Protein AF-A0A6M8HPS6-F1 (afdb_monomer)

Radius of gyration: 31.81 Å; Cα contacts (8 Å, |Δi|>4): 170; chains: 1; bounding box: 63×102×57 Å

Structure (mmCIF, N/CA/C/O backbone):
data_AF-A0A6M8HPS6-F1
#
_entry.id   AF-A0A6M8HPS6-F1
#
loop_
_atom_site.group_PDB
_atom_site.id
_atom_site.type_symbol
_atom_site.label_atom_id
_atom_site.label_alt_id
_atom_site.label_comp_id
_atom_site.label_asym_id
_atom_site.label_entity_id
_atom_site.label_seq_id
_atom_site.pdbx_PDB_ins_code
_atom_site.Cartn_x
_atom_site.Cartn_y
_atom_site.Cartn_z
_atom_site.occupancy
_atom_site.B_iso_or_equiv
_atom_site.auth_seq_id
_atom_site.auth_comp_id
_atom_site.auth_asym_id
_atom_site.auth_atom_id
_atom_site.pdbx_PDB_model_num
ATOM 1 N N . MET A 1 1 ? 8.446 91.123 27.108 1.00 36.69 1 MET A N 1
ATOM 2 C CA . MET A 1 1 ? 7.332 91.919 26.529 1.00 36.69 1 MET A CA 1
ATOM 3 C C . MET A 1 1 ? 7.151 91.436 25.087 1.00 36.69 1 MET A C 1
ATOM 5 O O . MET A 1 1 ? 8.175 91.311 24.448 1.00 36.69 1 MET A O 1
ATOM 9 N N . LEU A 1 2 ? 6.007 91.082 24.487 1.00 38.72 2 LEU A N 1
ATOM 10 C CA . LEU A 1 2 ? 4.577 91.108 24.818 1.00 38.72 2 LEU A CA 1
ATOM 11 C C . LEU A 1 2 ? 3.819 90.178 23.804 1.00 38.72 2 LEU A C 1
ATOM 13 O O . LEU A 1 2 ? 4.069 90.292 22.615 1.00 38.72 2 LEU A O 1
ATOM 17 N N . LYS A 1 3 ? 2.895 89.326 24.299 1.00 42.66 3 LYS A N 1
ATOM 18 C CA . LYS A 1 3 ? 1.584 88.826 23.758 1.00 42.66 3 LYS A CA 1
ATOM 19 C C . LYS A 1 3 ? 1.390 88.258 22.321 1.00 42.66 3 LYS A C 1
ATOM 21 O O . LYS A 1 3 ? 1.580 88.980 21.357 1.00 42.66 3 LYS A O 1
ATOM 26 N N . GLN A 1 4 ? 0.729 87.079 22.232 1.00 44.62 4 GLN A N 1
ATOM 27 C CA . GLN A 1 4 ? -0.653 86.801 21.703 1.00 44.62 4 GLN A CA 1
ATOM 28 C C . GLN A 1 4 ? -0.858 85.262 21.563 1.00 44.62 4 GLN A C 1
ATOM 30 O O . GLN A 1 4 ? -0.096 84.621 20.858 1.00 44.62 4 GLN A O 1
ATOM 35 N N . LYS A 1 5 ? -1.649 84.530 22.374 1.00 47.53 5 LYS A N 1
ATOM 36 C CA . LYS A 1 5 ? -3.123 84.319 22.453 1.00 47.53 5 LYS A CA 1
ATOM 37 C C . LYS A 1 5 ? -3.848 84.004 21.124 1.00 47.53 5 LYS A C 1
ATOM 39 O O . LYS A 1 5 ? -4.211 84.928 20.410 1.00 47.53 5 LYS A O 1
ATOM 44 N N . ILE A 1 6 ? -4.198 82.726 20.905 1.00 43.34 6 ILE A N 1
ATOM 45 C CA . ILE A 1 6 ? -5.334 82.275 20.070 1.00 43.34 6 ILE A CA 1
ATOM 46 C C . ILE A 1 6 ? -6.082 81.171 20.841 1.00 43.34 6 ILE A C 1
ATOM 48 O O . ILE A 1 6 ? -5.467 80.227 21.330 1.00 43.34 6 ILE A O 1
ATOM 52 N N . ALA A 1 7 ? -7.398 81.334 21.003 1.00 41.66 7 ALA A N 1
ATOM 53 C CA . ALA A 1 7 ? -8.309 80.388 21.653 1.00 41.66 7 ALA A CA 1
ATOM 54 C C . ALA A 1 7 ? -8.988 79.473 20.609 1.00 41.66 7 ALA A C 1
ATOM 56 O O . ALA A 1 7 ? -9.213 79.928 19.487 1.00 41.66 7 ALA A O 1
ATOM 57 N N . PRO A 1 8 ? -9.367 78.225 20.944 1.00 43.91 8 PRO A N 1
ATOM 58 C CA . PRO A 1 8 ? -10.078 77.350 20.013 1.00 43.91 8 PRO A CA 1
ATOM 59 C C . PRO A 1 8 ? -11.587 77.659 19.950 1.00 43.91 8 PRO A C 1
ATOM 61 O O . PRO A 1 8 ? -12.270 77.722 20.975 1.00 43.91 8 PRO A O 1
ATOM 64 N N . MET A 1 9 ? -12.111 77.813 18.728 1.00 37.53 9 MET A N 1
ATOM 65 C CA . MET A 1 9 ? -13.545 77.883 18.422 1.00 37.53 9 MET A CA 1
ATOM 66 C C . MET A 1 9 ? -14.226 76.532 18.696 1.00 37.53 9 MET A C 1
ATOM 68 O O . MET A 1 9 ? -13.835 75.506 18.144 1.00 37.53 9 MET A O 1
ATOM 72 N N . ARG A 1 10 ? -15.280 76.536 19.521 1.00 42.06 10 ARG A N 1
ATOM 73 C CA . ARG A 1 10 ? -16.243 75.429 19.636 1.00 42.06 10 ARG A CA 1
ATOM 74 C C . ARG A 1 10 ? -17.293 75.569 18.534 1.00 42.06 10 ARG A C 1
ATOM 76 O O . ARG A 1 10 ? -18.091 76.501 18.578 1.00 42.06 10 ARG A O 1
ATOM 83 N N . THR A 1 11 ? -17.332 74.626 17.597 1.00 48.16 11 THR A N 1
ATOM 84 C CA . THR A 1 11 ? -18.431 74.494 16.630 1.00 48.16 11 THR A CA 1
ATOM 85 C C . THR A 1 11 ? -19.467 73.522 17.189 1.00 48.16 11 THR A C 1
ATOM 87 O O . THR A 1 11 ? -19.279 72.309 17.157 1.00 48.16 11 THR A O 1
ATOM 90 N N . THR A 1 12 ? -20.558 74.044 17.743 1.00 48.47 12 THR A N 1
ATOM 91 C CA . THR A 1 12 ? -21.742 73.267 18.133 1.00 48.47 12 THR A CA 1
ATOM 92 C C . THR A 1 12 ? -22.646 73.070 16.914 1.00 48.47 12 THR A C 1
ATOM 94 O O . THR A 1 12 ? -23.306 74.004 16.464 1.00 48.47 12 THR A O 1
ATOM 97 N N . LEU A 1 13 ? -22.678 71.853 16.362 1.00 49.31 13 LEU A N 1
ATOM 98 C CA . LEU A 1 13 ? -23.659 71.446 15.346 1.00 49.31 13 LEU A CA 1
ATOM 99 C C . LEU A 1 13 ? -25.046 71.283 15.994 1.00 49.31 13 LEU A C 1
ATOM 101 O O . LEU A 1 13 ? -25.163 70.737 17.090 1.00 49.31 13 LEU A O 1
ATOM 105 N N . GLN A 1 14 ? -26.101 71.774 15.332 1.00 52.91 14 GLN A N 1
ATOM 106 C CA . GLN A 1 14 ? -27.464 71.733 15.872 1.00 52.91 14 GLN A CA 1
ATOM 107 C C . GLN A 1 14 ? -28.024 70.295 15.949 1.00 52.91 14 GLN A C 1
ATOM 109 O O . GLN A 1 14 ? -27.942 69.552 14.965 1.00 52.91 14 GLN A O 1
ATOM 114 N N . PRO A 1 15 ? -28.684 69.912 17.061 1.00 54.00 15 PRO A N 1
ATOM 115 C CA . PRO A 1 15 ? -29.111 68.530 17.325 1.00 54.00 15 PRO A CA 1
ATOM 116 C C . PRO A 1 15 ? -30.142 67.979 16.322 1.00 54.00 15 PRO A C 1
ATOM 118 O O . PRO A 1 15 ? -30.211 66.771 16.100 1.00 54.00 15 PRO A O 1
ATOM 121 N N . GLY A 1 16 ? -30.910 68.844 15.650 1.00 50.62 16 GLY A N 1
ATOM 122 C CA . GLY A 1 16 ? -31.912 68.424 14.662 1.00 50.62 16 GLY A CA 1
ATOM 123 C C . GLY A 1 16 ? -31.334 67.902 13.339 1.00 50.62 16 GLY A C 1
ATOM 124 O O . GLY A 1 16 ? -31.980 67.099 12.664 1.00 50.62 16 GLY A O 1
ATOM 125 N N . LEU A 1 17 ? -30.123 68.330 12.962 1.00 54.03 17 LEU A N 1
ATOM 126 C CA . LEU A 1 17 ? -29.460 67.875 11.734 1.00 54.03 17 LEU A CA 1
ATOM 127 C C . LEU A 1 17 ? -28.784 66.510 11.943 1.00 54.03 17 LEU A C 1
ATOM 129 O O . LEU A 1 17 ? -28.814 65.663 11.053 1.00 54.03 17 LEU A O 1
ATOM 133 N N . MET A 1 18 ? -28.265 66.275 13.151 1.00 48.47 18 MET A N 1
ATOM 134 C CA . MET A 1 18 ? -27.605 65.028 13.550 1.00 48.47 18 MET A CA 1
ATOM 135 C C . MET A 1 18 ? -28.574 63.835 13.503 1.00 48.47 18 MET A C 1
ATOM 137 O O . MET A 1 18 ? -28.281 62.827 12.869 1.00 48.47 18 MET A O 1
ATOM 141 N N . MET A 1 19 ? -29.804 64.014 14.000 1.00 53.62 19 MET A N 1
ATOM 142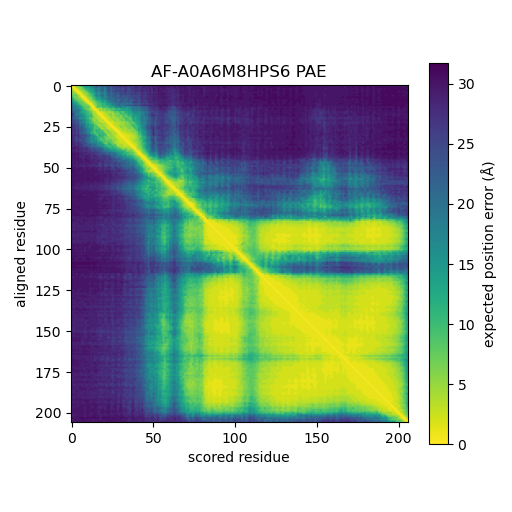 C CA . MET A 1 19 ? -30.848 62.976 13.977 1.00 53.62 19 MET A CA 1
ATOM 143 C C . MET A 1 19 ? -31.314 62.586 12.561 1.00 53.62 19 MET A C 1
ATOM 145 O O . MET A 1 19 ? -31.730 61.450 12.332 1.00 53.62 19 MET A O 1
ATOM 149 N N . LYS A 1 20 ? -31.272 63.507 11.585 1.00 51.66 20 LYS A N 1
ATOM 150 C CA . LYS A 1 20 ? -31.644 63.201 10.188 1.00 51.66 20 LYS A CA 1
ATOM 151 C C . LYS A 1 20 ? -30.546 62.424 9.462 1.00 51.66 20 LYS A C 1
ATOM 153 O O . LYS A 1 20 ? -30.869 61.528 8.683 1.00 51.66 20 LYS A O 1
ATOM 158 N N . ILE A 1 21 ? -29.280 62.742 9.738 1.00 52.69 21 ILE A N 1
ATOM 159 C CA . ILE A 1 21 ? -28.122 62.015 9.200 1.00 52.69 21 ILE A CA 1
ATOM 160 C C . ILE A 1 21 ? -28.081 60.598 9.786 1.00 52.69 21 ILE A C 1
ATOM 162 O O . ILE A 1 21 ? -27.951 59.638 9.032 1.00 52.69 21 ILE A O 1
ATOM 166 N N . GLU A 1 22 ? -28.308 60.449 11.093 1.00 48.88 22 GLU A N 1
ATOM 167 C CA . GLU A 1 22 ? -28.352 59.140 11.760 1.00 48.88 22 GLU A CA 1
ATOM 168 C C . GLU A 1 22 ? -29.484 58.250 11.232 1.00 48.88 22 GLU A C 1
ATOM 170 O O . GLU A 1 22 ? -29.261 57.074 10.959 1.00 48.88 22 GLU A O 1
ATOM 175 N N . ARG A 1 23 ? -30.686 58.800 10.999 1.00 53.53 23 ARG A N 1
ATOM 176 C CA . ARG A 1 23 ? -31.806 58.025 10.433 1.00 53.53 23 ARG A CA 1
ATOM 177 C C . ARG A 1 23 ? -31.570 57.588 8.986 1.00 53.53 23 ARG A C 1
ATOM 179 O O . ARG A 1 23 ? -31.987 56.491 8.624 1.00 53.53 23 ARG A O 1
ATOM 186 N N . ARG A 1 24 ? -30.907 58.414 8.167 1.00 48.41 24 ARG A N 1
ATOM 187 C CA . ARG A 1 24 ? -30.530 58.050 6.788 1.00 48.41 24 ARG A CA 1
ATOM 188 C C . ARG A 1 24 ? -29.450 56.959 6.790 1.00 48.41 24 ARG A C 1
ATOM 190 O O . ARG A 1 24 ? -29.592 55.977 6.075 1.00 48.41 24 ARG A O 1
ATOM 197 N N . ALA A 1 25 ? -28.447 57.085 7.662 1.00 51.22 25 ALA A N 1
ATOM 198 C CA . ALA A 1 25 ? -27.393 56.086 7.837 1.00 51.22 25 ALA A CA 1
ATOM 199 C C . ALA A 1 25 ? -27.924 54.743 8.375 1.00 51.22 25 ALA A C 1
ATOM 201 O O . ALA A 1 25 ? -27.434 53.687 7.974 1.00 51.22 25 ALA A O 1
ATOM 202 N N . LEU A 1 26 ? -28.949 54.759 9.239 1.00 49.81 26 LEU A N 1
ATOM 203 C CA . LEU A 1 26 ? -29.605 53.540 9.723 1.00 49.81 26 LEU A CA 1
ATOM 204 C C . LEU A 1 26 ? -30.394 52.815 8.620 1.00 49.81 26 LEU A C 1
ATOM 206 O O . LEU A 1 26 ? -30.375 51.588 8.578 1.00 49.81 26 LEU A O 1
ATOM 210 N N . ALA A 1 27 ? -31.073 53.554 7.736 1.00 52.44 27 ALA A N 1
ATOM 211 C CA . ALA A 1 27 ? -31.838 52.970 6.632 1.00 52.44 27 ALA A CA 1
ATOM 212 C C . ALA A 1 27 ? -30.916 52.320 5.585 1.00 52.44 27 ALA A C 1
ATOM 214 O O . ALA A 1 27 ? -31.121 51.157 5.239 1.00 52.44 27 ALA A O 1
ATOM 215 N N . ASP A 1 28 ? -29.838 53.009 5.191 1.00 53.09 28 ASP A N 1
ATOM 216 C CA . ASP A 1 28 ? -28.828 52.461 4.273 1.00 53.09 28 ASP A CA 1
ATOM 217 C C . ASP A 1 28 ? -28.097 51.253 4.890 1.00 53.09 28 ASP A C 1
ATOM 219 O O . ASP A 1 28 ? -27.785 50.286 4.195 1.00 53.09 28 ASP A O 1
ATOM 223 N N . SER A 1 29 ? -27.888 51.251 6.213 1.00 50.78 29 SER A N 1
ATOM 224 C CA . SER A 1 29 ? -27.329 50.097 6.932 1.00 50.78 29 SER A CA 1
ATOM 225 C C . SER A 1 29 ? -28.297 48.916 6.978 1.00 50.78 29 SER A C 1
ATOM 227 O O . SER A 1 29 ? -27.858 47.773 6.900 1.00 50.78 29 SER A O 1
ATOM 229 N N . SER A 1 30 ? -29.608 49.158 7.072 1.00 52.16 30 SER A N 1
ATOM 230 C CA . SER A 1 30 ? -30.608 48.087 7.091 1.00 52.16 30 SER A CA 1
ATOM 231 C C . SER A 1 30 ? -30.768 47.422 5.725 1.00 52.16 30 SER A C 1
ATOM 233 O O . SER A 1 30 ? -30.872 46.198 5.665 1.00 52.16 30 SER A O 1
ATOM 235 N N . ASP A 1 31 ? -30.742 48.188 4.634 1.00 54.19 31 ASP A N 1
ATOM 236 C CA . ASP A 1 31 ? -30.772 47.638 3.273 1.00 54.19 31 ASP A CA 1
ATOM 237 C C . ASP A 1 31 ? -29.464 46.917 2.933 1.00 54.19 31 ASP A C 1
ATOM 239 O O . ASP A 1 31 ? -29.476 45.842 2.325 1.00 54.19 31 ASP A O 1
ATOM 243 N N . LEU A 1 32 ? -28.328 47.433 3.415 1.00 53.53 32 LEU A N 1
ATOM 244 C CA . LEU A 1 32 ? -27.043 46.754 3.301 1.00 53.53 32 LEU A CA 1
ATOM 245 C C . LEU A 1 32 ? -27.038 45.437 4.094 1.00 53.53 32 LEU A C 1
ATOM 247 O O . LEU A 1 32 ? -26.621 44.418 3.548 1.00 53.53 32 LEU A O 1
ATOM 251 N N . LEU A 1 33 ? -27.569 45.410 5.319 1.00 53.88 33 LEU A N 1
ATOM 252 C CA . LEU A 1 33 ? -27.688 44.196 6.135 1.00 53.88 33 LEU A CA 1
ATOM 253 C C . LEU A 1 33 ? -28.684 43.189 5.546 1.00 53.88 33 LEU A C 1
ATOM 255 O O . LEU A 1 33 ? -28.403 41.995 5.550 1.00 53.88 33 LEU A O 1
ATOM 259 N N . MET A 1 34 ? -29.796 43.640 4.961 1.00 51.12 34 MET A N 1
ATOM 260 C CA . MET A 1 34 ? -30.742 42.765 4.258 1.00 51.12 34 MET A CA 1
ATOM 261 C C . MET A 1 34 ? -30.161 42.217 2.943 1.00 51.12 34 MET A C 1
ATOM 263 O O . MET A 1 34 ? -30.406 41.061 2.588 1.00 51.12 34 MET A O 1
ATOM 267 N N . SER A 1 35 ? -29.339 43.000 2.235 1.00 48.62 35 SER A N 1
ATOM 268 C CA . SER A 1 35 ? -28.600 42.542 1.049 1.00 48.62 35 SER A CA 1
ATOM 269 C C . SER A 1 35 ? -27.450 41.584 1.398 1.00 48.62 35 SER A C 1
ATOM 271 O O . SER A 1 35 ? -27.159 40.668 0.626 1.00 48.62 35 SER A O 1
ATOM 273 N N . GLN A 1 36 ? -26.834 41.742 2.576 1.00 46.62 36 GLN A N 1
ATOM 274 C CA . GLN A 1 36 ? -25.867 40.797 3.139 1.00 46.62 36 GLN A CA 1
ATOM 275 C C . GLN A 1 36 ? -26.562 39.517 3.628 1.00 46.62 36 GLN A C 1
ATOM 277 O O . GLN A 1 36 ? -26.048 38.429 3.390 1.00 46.62 36 GLN A O 1
ATOM 282 N N . ALA A 1 37 ? -27.766 39.617 4.204 1.00 44.19 37 ALA A N 1
ATOM 283 C CA . ALA A 1 37 ? -28.554 38.473 4.662 1.00 44.19 37 ALA A CA 1
ATOM 284 C C . ALA A 1 37 ? -29.063 37.592 3.506 1.00 44.19 37 ALA A C 1
ATOM 286 O O . ALA A 1 37 ? -29.011 36.372 3.619 1.00 44.19 37 ALA A O 1
ATOM 287 N N . ARG A 1 38 ? -29.458 38.166 2.356 1.00 45.88 38 ARG A N 1
ATOM 288 C CA . ARG A 1 38 ? -29.780 37.371 1.145 1.00 45.88 38 ARG A CA 1
ATOM 289 C C . ARG A 1 38 ? -28.560 36.697 0.518 1.00 45.88 38 ARG A C 1
ATOM 291 O O . ARG A 1 38 ? -28.695 35.665 -0.124 1.00 45.88 38 ARG A O 1
ATOM 298 N N . ARG A 1 39 ? -27.362 37.257 0.711 1.00 39.91 39 ARG A N 1
ATOM 299 C CA . ARG A 1 39 ? -26.097 36.651 0.263 1.00 39.91 39 ARG A CA 1
ATOM 300 C C . ARG A 1 39 ? -25.629 35.503 1.172 1.00 39.91 39 ARG A C 1
ATOM 302 O O . ARG A 1 39 ? -24.707 34.784 0.802 1.00 39.91 39 ARG A O 1
ATOM 309 N N . LEU A 1 40 ? -26.276 35.334 2.328 1.00 39.75 40 LEU A N 1
ATOM 310 C CA . LEU A 1 40 ? -26.067 34.266 3.307 1.00 39.75 40 LEU A CA 1
ATOM 311 C C . LEU A 1 40 ? -27.236 33.269 3.334 1.00 39.75 40 LEU A C 1
ATOM 313 O O . LEU A 1 40 ? -27.442 32.593 4.346 1.00 39.75 40 LEU A O 1
ATOM 317 N N . GLU A 1 41 ? -27.981 33.123 2.230 1.00 38.12 41 GLU A N 1
ATOM 318 C CA . GLU A 1 41 ? -28.692 31.867 1.987 1.00 38.12 41 GLU A CA 1
ATOM 319 C C . GLU A 1 41 ? -27.639 30.758 1.925 1.00 38.12 41 GLU A C 1
ATOM 321 O O . GLU A 1 41 ? -26.960 30.530 0.925 1.00 38.12 41 GLU A O 1
ATOM 326 N N . THR A 1 42 ? -27.429 30.134 3.079 1.00 40.75 42 THR A N 1
ATOM 327 C CA . THR A 1 42 ? -26.544 28.994 3.252 1.00 40.75 42 THR A CA 1
ATOM 328 C C . THR A 1 42 ? -26.965 27.932 2.241 1.00 40.75 42 THR A C 1
ATOM 330 O O . THR A 1 42 ? -28.137 27.543 2.239 1.00 40.75 42 THR A O 1
ATOM 333 N N . PRO A 1 43 ? -26.060 27.448 1.367 1.00 38.09 43 PRO A N 1
ATOM 334 C CA . PRO A 1 43 ? -26.406 26.350 0.486 1.00 38.09 43 PRO A CA 1
ATOM 335 C C . PRO A 1 43 ? -26.825 25.183 1.377 1.00 38.09 43 PRO A C 1
ATOM 337 O O . PRO A 1 43 ? -26.065 24.718 2.233 1.00 38.09 43 PRO A O 1
ATOM 340 N N . ARG A 1 44 ? -28.092 24.786 1.232 1.00 40.03 44 ARG A N 1
ATOM 341 C CA . ARG A 1 44 ? -28.709 23.655 1.921 1.00 40.03 44 ARG A CA 1
ATOM 342 C C . ARG A 1 44 ? -27.765 22.473 1.766 1.00 40.03 44 ARG A C 1
ATOM 344 O O . ARG A 1 44 ? -27.486 22.090 0.636 1.00 40.03 44 ARG A O 1
ATOM 351 N N . ALA A 1 45 ? -27.252 21.952 2.881 1.00 44.09 45 ALA A N 1
ATOM 352 C CA . ALA A 1 45 ? -26.178 20.971 2.845 1.00 44.09 45 ALA A CA 1
ATOM 353 C C . ALA A 1 45 ? -26.530 19.802 1.913 1.00 44.09 45 ALA A C 1
ATOM 355 O O . ALA A 1 45 ? -27.424 19.006 2.218 1.00 44.09 45 ALA A O 1
ATOM 356 N N . GLU A 1 46 ? -25.869 19.734 0.758 1.00 44.06 46 GLU A N 1
ATOM 357 C CA . GLU A 1 46 ? -26.135 18.716 -0.248 1.00 44.06 46 GLU A CA 1
ATOM 358 C C . GLU A 1 46 ? -25.478 17.427 0.248 1.00 44.06 46 GLU A C 1
ATOM 360 O O . GLU A 1 46 ? -24.258 17.241 0.195 1.00 44.06 46 GLU A O 1
ATOM 365 N N . ARG A 1 47 ? -26.298 16.582 0.880 1.00 46.94 47 ARG A N 1
ATOM 366 C CA . ARG A 1 47 ? -25.879 15.271 1.376 1.00 46.94 47 ARG A CA 1
ATOM 367 C C . ARG A 1 47 ? -25.577 14.380 0.176 1.00 46.94 47 ARG A C 1
ATOM 369 O O . ARG A 1 47 ? -26.351 14.350 -0.780 1.00 46.94 47 ARG A O 1
ATOM 376 N N . ALA A 1 48 ? -24.477 13.635 0.240 1.00 53.78 48 ALA A N 1
ATOM 377 C CA . ALA A 1 48 ? -24.176 12.631 -0.771 1.00 53.78 48 ALA A CA 1
ATOM 378 C C . ALA A 1 48 ? -25.345 11.634 -0.837 1.00 53.78 48 ALA A C 1
ATOM 380 O O . ALA A 1 48 ? -25.859 11.212 0.201 1.00 53.78 48 ALA A O 1
ATOM 381 N N .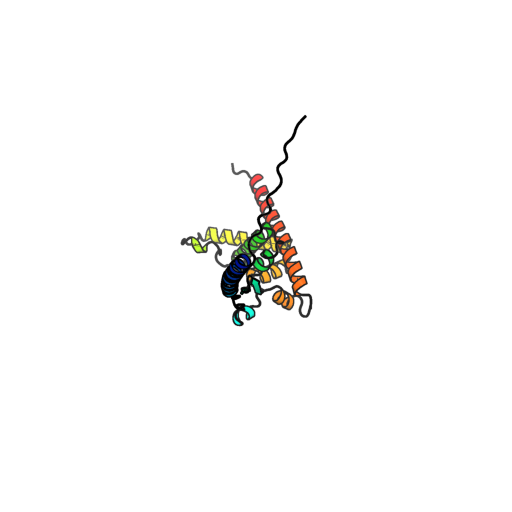 THR A 1 49 ? -25.791 11.280 -2.045 1.00 52.28 49 THR A N 1
ATOM 382 C CA . THR A 1 49 ? -26.945 10.387 -2.216 1.00 52.28 49 THR A CA 1
ATOM 383 C C . THR A 1 49 ? -26.728 9.036 -1.514 1.00 52.28 49 THR A C 1
ATOM 385 O O . THR A 1 49 ? -25.589 8.557 -1.453 1.00 52.28 49 THR A O 1
ATOM 388 N N . PRO A 1 50 ? -27.791 8.378 -1.013 1.00 52.84 50 PRO A N 1
ATOM 389 C CA . PRO A 1 50 ? -27.681 7.112 -0.284 1.00 52.84 50 PRO A CA 1
ATOM 390 C C . PRO A 1 50 ? -26.949 6.014 -1.068 1.00 52.84 50 PRO A C 1
ATOM 392 O O . PRO A 1 50 ? -26.117 5.314 -0.490 1.00 52.84 50 PRO A O 1
ATOM 395 N N . GLU A 1 51 ? -27.149 5.914 -2.392 1.00 51.56 51 GLU A N 1
ATOM 396 C CA . GLU A 1 51 ? -26.406 4.951 -3.224 1.00 51.56 51 GLU A CA 1
ATOM 397 C C . GLU A 1 51 ? -24.890 5.209 -3.248 1.00 51.56 51 GLU A C 1
ATOM 399 O O . GLU A 1 51 ? -24.107 4.284 -3.463 1.00 51.56 51 GLU A O 1
ATOM 404 N N . ARG A 1 52 ? -24.448 6.453 -3.021 1.00 47.59 52 ARG A N 1
ATOM 405 C CA . ARG A 1 52 ? -23.024 6.831 -3.008 1.00 47.59 52 ARG A CA 1
ATOM 406 C C . ARG A 1 52 ? -22.355 6.512 -1.670 1.00 47.59 52 ARG A C 1
ATOM 408 O O . ARG A 1 52 ? -21.199 6.104 -1.659 1.00 47.59 52 ARG A O 1
ATOM 415 N N . LEU A 1 53 ? -23.087 6.623 -0.561 1.00 50.62 53 LEU A N 1
ATOM 416 C CA . LEU A 1 53 ? -22.623 6.223 0.776 1.00 50.62 53 LEU A CA 1
ATOM 417 C C . LEU A 1 53 ? -22.574 4.694 0.942 1.00 50.62 53 LEU A C 1
ATOM 419 O O . LEU A 1 53 ? -21.719 4.178 1.660 1.00 50.62 53 LEU A O 1
ATOM 423 N N . GLY A 1 54 ? -23.431 3.958 0.224 1.00 45.34 54 GLY A N 1
ATOM 424 C CA . GLY A 1 54 ? -23.473 2.491 0.240 1.00 45.34 54 GLY A CA 1
ATOM 425 C C . GLY A 1 54 ? -22.202 1.801 -0.272 1.00 45.34 54 GLY A C 1
ATOM 426 O O . GLY A 1 54 ? -21.977 0.634 0.038 1.00 45.34 54 GLY A O 1
ATOM 427 N N . LYS A 1 55 ? -21.328 2.517 -0.997 1.00 53.94 55 LYS A N 1
ATOM 428 C CA . LYS A 1 55 ? -20.009 2.007 -1.416 1.00 53.94 55 LYS A CA 1
ATOM 429 C C . LYS A 1 55 ? -18.950 2.049 -0.312 1.00 53.94 55 LYS A C 1
ATOM 431 O O . LYS A 1 55 ? -17.823 1.626 -0.546 1.00 53.94 55 LYS A O 1
ATOM 436 N N . GLY A 1 56 ? -19.292 2.539 0.881 1.00 51.09 56 GLY A N 1
ATOM 437 C CA . GLY A 1 56 ? -18.379 2.525 2.018 1.00 51.09 56 GLY A CA 1
ATOM 438 C C . GLY A 1 56 ? -17.163 3.426 1.821 1.00 51.09 56 GLY A C 1
ATOM 439 O O . GLY A 1 56 ? -16.089 3.105 2.321 1.00 51.09 56 GLY A O 1
ATOM 440 N N . GLN A 1 57 ? -17.323 4.520 1.075 1.00 55.38 57 GLN A N 1
ATOM 441 C CA . GLN A 1 57 ? -16.334 5.585 0.917 1.00 55.38 57 GLN A CA 1
ATOM 442 C C . GLN A 1 57 ? -16.502 6.611 2.046 1.00 55.38 57 GLN A C 1
ATOM 444 O O . GLN A 1 57 ? -17.626 6.908 2.458 1.00 55.38 57 GLN A O 1
ATOM 449 N N . ASP A 1 58 ? -15.395 7.157 2.554 1.00 54.41 58 ASP A N 1
ATOM 450 C CA . ASP A 1 58 ? -15.452 8.184 3.592 1.00 54.41 58 ASP A CA 1
ATOM 451 C C . ASP A 1 58 ? -15.985 9.489 2.999 1.00 54.41 58 ASP A C 1
ATOM 453 O O . ASP A 1 58 ? -15.521 9.965 1.962 1.00 54.41 58 ASP A O 1
ATOM 457 N N . ALA A 1 59 ? -16.985 10.068 3.658 1.00 53.94 59 ALA A N 1
ATOM 458 C CA . ALA A 1 59 ? -17.588 11.320 3.240 1.00 53.94 59 ALA A CA 1
ATOM 459 C C . ALA A 1 59 ? -17.082 12.465 4.123 1.00 53.94 59 ALA A C 1
ATOM 461 O O . ALA A 1 59 ? -17.231 12.424 5.345 1.00 53.94 59 ALA A O 1
ATOM 462 N N . ARG A 1 60 ? -16.512 13.507 3.515 1.00 51.41 60 ARG A N 1
ATOM 463 C CA . ARG A 1 60 ? -16.094 14.735 4.203 1.00 51.41 60 ARG A CA 1
ATOM 464 C C . ARG A 1 60 ? -17.055 15.865 3.862 1.00 51.41 60 ARG A C 1
ATOM 466 O O . ARG A 1 60 ? -17.448 16.019 2.710 1.00 51.41 60 ARG A O 1
ATOM 473 N N . ILE A 1 61 ? -17.424 16.665 4.858 1.00 49.06 61 ILE A N 1
ATOM 474 C CA . ILE A 1 61 ? -18.167 17.906 4.628 1.00 49.06 61 ILE A CA 1
ATOM 475 C C . ILE A 1 61 ? -17.144 18.998 4.317 1.00 49.06 61 ILE A C 1
ATOM 477 O O . ILE A 1 61 ? -16.288 19.298 5.147 1.00 49.06 61 ILE A O 1
ATOM 481 N N . GLN A 1 62 ? -17.221 19.564 3.118 1.00 46.59 62 GLN A N 1
ATOM 482 C CA . GLN A 1 62 ? -16.398 20.685 2.678 1.00 46.59 62 GLN A CA 1
ATOM 483 C C . GLN A 1 62 ? -17.333 21.768 2.144 1.00 46.59 62 GLN A C 1
ATOM 485 O O . GLN A 1 62 ? -18.144 21.487 1.264 1.00 46.59 62 GLN A O 1
ATOM 490 N N . GLU A 1 63 ? -17.259 22.974 2.714 1.00 46.66 63 GLU A N 1
ATOM 491 C CA . GLU A 1 63 ? -18.098 24.120 2.315 1.00 46.66 63 GLU A CA 1
ATOM 492 C C . GLU A 1 63 ? -19.606 23.791 2.300 1.00 46.66 63 GLU A C 1
ATOM 494 O O . GLU A 1 63 ? -20.325 24.109 1.360 1.00 46.66 63 GLU A O 1
ATOM 499 N N . ASN A 1 64 ? -20.090 23.105 3.344 1.00 41.47 64 ASN A N 1
ATOM 500 C CA . ASN A 1 64 ? -21.471 22.614 3.478 1.00 41.47 64 ASN A CA 1
ATOM 501 C C . ASN A 1 64 ? -21.912 21.553 2.449 1.00 41.47 64 ASN A C 1
ATOM 503 O O . ASN A 1 64 ? -23.075 21.166 2.448 1.00 41.47 64 ASN A O 1
ATOM 507 N N . VAL A 1 65 ? -21.008 21.000 1.637 1.00 38.22 65 VAL A N 1
ATOM 508 C CA . VAL A 1 65 ? -21.299 19.898 0.705 1.00 38.22 65 VAL A CA 1
ATOM 509 C C . VAL A 1 65 ? -20.621 18.617 1.186 1.00 38.22 65 VAL A C 1
ATOM 511 O O . VAL A 1 65 ? -19.429 18.609 1.498 1.00 38.22 65 VAL A O 1
ATOM 514 N N . GLN A 1 66 ? -21.363 17.510 1.252 1.00 42.59 66 GLN A N 1
ATOM 515 C CA . GLN A 1 66 ? -20.810 16.210 1.630 1.00 42.59 66 GLN A CA 1
ATOM 516 C C . GLN A 1 66 ? -20.189 15.534 0.397 1.00 42.59 66 GLN A C 1
ATOM 518 O O . GLN A 1 66 ? -20.898 15.082 -0.501 1.00 42.59 66 GLN A O 1
ATOM 523 N N . ARG A 1 67 ? -18.856 15.460 0.342 1.00 44.31 67 ARG A N 1
ATOM 524 C CA . ARG A 1 67 ? -18.088 14.882 -0.772 1.00 44.31 67 ARG A CA 1
ATOM 525 C C . ARG A 1 67 ? -17.493 13.533 -0.382 1.00 44.31 67 ARG A C 1
ATOM 527 O O . ARG A 1 67 ? -17.008 13.371 0.734 1.00 44.31 67 ARG A O 1
ATOM 534 N N . LEU A 1 68 ? -17.513 12.580 -1.311 1.00 44.56 68 LEU A N 1
ATOM 535 C CA . LEU A 1 68 ? -16.801 11.309 -1.169 1.00 44.56 68 LEU A CA 1
ATOM 536 C C . LEU A 1 68 ? -15.310 11.557 -1.362 1.00 44.56 68 LEU A C 1
ATOM 538 O O . LEU A 1 68 ? -14.912 12.252 -2.298 1.00 44.56 68 LEU A O 1
ATOM 542 N N . VAL A 1 69 ? -14.496 10.987 -0.487 1.00 52.81 69 VAL A N 1
ATOM 543 C CA . VAL A 1 69 ? -13.051 11.145 -0.526 1.00 52.81 69 VAL A CA 1
ATOM 544 C C . VAL A 1 69 ? -12.426 9.764 -0.713 1.00 52.81 69 VAL A C 1
ATOM 546 O O . VAL A 1 69 ? -12.649 8.856 0.084 1.00 52.81 69 VAL A O 1
ATOM 549 N N . GLY A 1 70 ? -11.655 9.588 -1.792 1.00 54.25 70 GLY A N 1
ATOM 550 C CA . GLY A 1 70 ? -10.871 8.367 -2.001 1.00 54.25 70 GLY A CA 1
ATOM 551 C C . GLY A 1 70 ? -9.874 8.148 -0.858 1.00 54.25 70 GLY A C 1
ATOM 552 O O . GLY A 1 70 ? -9.498 9.100 -0.169 1.00 54.25 70 GLY A O 1
ATOM 553 N N . GLY A 1 71 ? -9.429 6.907 -0.643 1.00 53.78 71 GLY A N 1
ATOM 554 C CA . GLY A 1 71 ? -8.546 6.552 0.479 1.00 53.78 71 GLY A CA 1
ATOM 555 C C . GLY A 1 71 ? -7.274 7.408 0.561 1.00 53.78 71 GLY A C 1
ATOM 556 O O . GLY A 1 71 ? -6.893 7.849 1.643 1.00 53.78 71 GLY A O 1
ATOM 557 N N . VAL A 1 72 ? -6.677 7.736 -0.592 1.00 53.75 72 VAL A N 1
ATOM 558 C CA . VAL A 1 72 ? -5.522 8.649 -0.683 1.00 53.75 72 VAL A CA 1
ATOM 559 C C . VAL A 1 72 ? -5.922 10.086 -0.356 1.00 53.75 72 VAL A C 1
ATOM 561 O O . VAL A 1 72 ? -5.316 10.695 0.516 1.00 53.75 72 VAL A O 1
ATOM 564 N N . ALA A 1 73 ? -6.979 10.616 -0.978 1.00 52.81 73 ALA A N 1
ATOM 565 C CA . ALA A 1 73 ? -7.435 11.991 -0.749 1.00 52.81 73 ALA A CA 1
ATOM 566 C C . ALA A 1 73 ? -7.906 12.237 0.702 1.00 52.81 73 ALA A C 1
ATOM 568 O O . ALA A 1 73 ? -7.807 13.355 1.208 1.00 52.81 73 ALA A O 1
ATOM 569 N N . SER A 1 74 ? -8.372 11.190 1.394 1.00 55.09 74 SER A N 1
ATOM 570 C CA . SER A 1 74 ? -8.784 11.241 2.804 1.00 55.09 74 SER A CA 1
ATOM 571 C C . SER A 1 74 ? -7.590 11.485 3.718 1.00 55.09 74 SER A C 1
ATOM 573 O O . SER A 1 74 ? -7.730 12.140 4.746 1.00 55.09 74 SER A O 1
ATOM 575 N N . LEU A 1 75 ? -6.418 11.002 3.302 1.00 55.53 75 LEU A N 1
ATOM 576 C CA . LEU A 1 75 ? -5.135 11.190 3.967 1.00 55.53 75 LEU A CA 1
ATOM 577 C C . LEU A 1 75 ? -4.443 12.488 3.535 1.00 55.53 75 LEU A C 1
ATOM 579 O O . LEU A 1 75 ? -3.818 13.147 4.355 1.00 55.53 75 LEU A O 1
ATOM 583 N N . THR A 1 76 ? -4.587 12.904 2.273 1.00 52.50 76 THR A N 1
ATOM 584 C CA . THR A 1 76 ? -3.982 14.154 1.768 1.00 52.50 76 THR A CA 1
ATOM 585 C C . THR A 1 76 ? -4.702 15.412 2.262 1.00 52.50 76 THR A C 1
ATOM 587 O O . THR A 1 76 ? -4.127 16.492 2.257 1.00 52.50 76 THR A O 1
ATOM 590 N N . GLY A 1 77 ? -5.973 15.298 2.663 1.00 46.00 77 GLY A N 1
ATOM 591 C CA . GLY A 1 77 ? -6.756 16.415 3.199 1.00 46.00 77 GLY A CA 1
ATOM 592 C C . GLY A 1 77 ? -6.497 16.728 4.679 1.00 46.00 77 GLY A C 1
ATOM 593 O O . GLY A 1 77 ? -7.076 17.686 5.200 1.00 46.00 77 GLY A O 1
ATOM 594 N N . SER A 1 78 ? -5.710 15.906 5.368 1.00 52.34 78 SER A N 1
ATOM 595 C CA . SER A 1 78 ? -4.980 16.283 6.578 1.00 52.34 78 SER A CA 1
ATOM 596 C C . SER A 1 78 ? -3.615 16.783 6.119 1.00 52.34 78 SER A C 1
ATOM 598 O O . SER A 1 78 ? -2.974 16.075 5.351 1.00 52.34 78 SER A O 1
ATOM 600 N N . ASP A 1 79 ? -3.153 17.944 6.585 1.00 48.19 79 ASP A N 1
ATOM 601 C CA . ASP A 1 79 ? -1.818 18.533 6.310 1.00 48.19 79 ASP A CA 1
ATOM 602 C C . ASP A 1 79 ? -0.610 17.626 6.687 1.00 48.19 79 ASP A C 1
ATOM 604 O O . ASP A 1 79 ? 0.534 18.066 6.719 1.00 48.19 79 ASP A O 1
ATOM 608 N N . ASP A 1 80 ? -0.859 16.350 6.975 1.00 52.47 80 ASP A N 1
ATOM 609 C CA . ASP A 1 80 ? 0.029 15.376 7.599 1.00 52.47 80 ASP A CA 1
ATOM 610 C C . ASP A 1 80 ? 0.671 14.403 6.587 1.00 52.47 80 ASP A C 1
ATOM 612 O O . ASP A 1 80 ? 1.607 13.682 6.918 1.00 52.47 80 ASP A O 1
ATOM 616 N N . VAL A 1 81 ? 0.210 14.361 5.326 1.00 57.12 81 VAL A N 1
ATOM 617 C CA . VAL A 1 81 ? 0.767 13.441 4.314 1.00 57.12 81 VAL A CA 1
ATOM 618 C C . VAL A 1 81 ? 1.664 14.162 3.317 1.00 57.12 81 VAL A C 1
ATOM 620 O O . VAL A 1 81 ? 1.217 14.854 2.402 1.00 57.12 81 VAL A O 1
ATOM 623 N N . ALA A 1 82 ? 2.970 13.952 3.483 1.00 66.12 82 ALA A N 1
ATOM 624 C CA . ALA A 1 82 ? 4.007 14.529 2.642 1.00 66.12 82 ALA A CA 1
ATOM 625 C C . ALA A 1 82 ? 3.911 14.061 1.172 1.00 66.12 82 ALA A C 1
ATOM 627 O O . ALA A 1 82 ? 3.594 12.909 0.877 1.00 66.12 82 ALA A O 1
ATOM 628 N N . ARG A 1 83 ? 4.280 14.936 0.222 1.00 72.25 83 ARG A N 1
ATOM 629 C CA . ARG A 1 83 ? 4.315 14.645 -1.234 1.00 72.25 83 ARG A CA 1
ATOM 630 C C . ARG A 1 83 ? 4.971 13.302 -1.630 1.00 72.25 83 ARG A C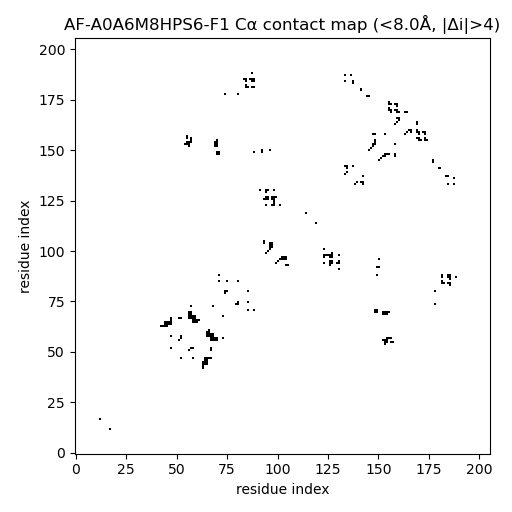 1
ATOM 632 O O . ARG A 1 83 ? 4.446 12.665 -2.547 1.00 72.25 83 ARG A O 1
ATOM 639 N N . PRO A 1 84 ? 6.079 12.848 -1.004 1.00 76.56 84 PRO A N 1
ATOM 640 C CA . PRO A 1 84 ? 6.684 11.548 -1.315 1.00 76.56 84 PRO A CA 1
ATOM 641 C C . PRO A 1 84 ? 5.736 10.367 -1.084 1.00 76.56 84 PRO A C 1
ATOM 643 O O . PRO A 1 84 ? 5.741 9.413 -1.859 1.00 76.56 84 PRO A O 1
ATOM 646 N N . THR A 1 85 ? 4.883 10.462 -0.068 1.00 83.00 85 THR A N 1
ATOM 647 C CA . THR A 1 85 ? 3.911 9.440 0.321 1.00 83.00 85 THR A CA 1
ATOM 648 C C . THR A 1 85 ? 2.817 9.277 -0.732 1.00 83.00 85 THR A C 1
ATOM 650 O O . THR A 1 85 ? 2.534 8.160 -1.165 1.00 83.00 85 THR A O 1
ATOM 653 N N . THR A 1 86 ? 2.262 10.388 -1.227 1.00 81.62 86 THR A N 1
ATOM 654 C CA . THR A 1 86 ? 1.268 10.377 -2.315 1.00 81.62 86 THR A CA 1
ATOM 655 C C . THR A 1 86 ? 1.857 9.813 -3.606 1.00 81.62 86 THR A C 1
ATOM 657 O O . THR A 1 86 ? 1.261 8.934 -4.226 1.00 81.62 86 THR A O 1
ATOM 660 N N . SER A 1 87 ? 3.066 10.250 -3.975 1.00 84.25 87 SER A N 1
ATOM 661 C CA . SER A 1 87 ? 3.763 9.749 -5.166 1.00 84.25 87 SER A CA 1
ATOM 662 C C . SER A 1 87 ? 4.023 8.241 -5.084 1.00 84.25 87 SER A C 1
ATOM 664 O O . SER A 1 87 ? 3.752 7.505 -6.033 1.00 84.25 87 SER A O 1
ATOM 666 N N . ALA A 1 88 ? 4.481 7.747 -3.931 1.00 89.94 88 ALA A N 1
ATOM 667 C CA . ALA A 1 88 ? 4.710 6.323 -3.716 1.00 89.94 88 ALA A CA 1
ATOM 668 C C . ALA A 1 88 ? 3.414 5.499 -3.792 1.00 89.94 88 ALA A C 1
ATOM 670 O O . ALA A 1 88 ? 3.416 4.419 -4.386 1.00 89.94 88 ALA A O 1
ATOM 671 N N . ALA A 1 89 ? 2.307 6.018 -3.253 1.00 89.88 89 ALA A N 1
ATOM 672 C CA . ALA A 1 89 ? 0.996 5.378 -3.330 1.00 89.88 89 ALA A CA 1
ATOM 673 C C . ALA A 1 89 ? 0.504 5.242 -4.781 1.00 89.88 89 ALA A C 1
ATOM 675 O O . ALA A 1 89 ? 0.105 4.154 -5.199 1.00 89.88 89 ALA A O 1
ATOM 676 N N . GLU A 1 90 ? 0.592 6.314 -5.574 1.00 87.12 90 GLU A N 1
ATOM 677 C CA . GLU A 1 90 ? 0.229 6.295 -6.997 1.00 87.12 90 GL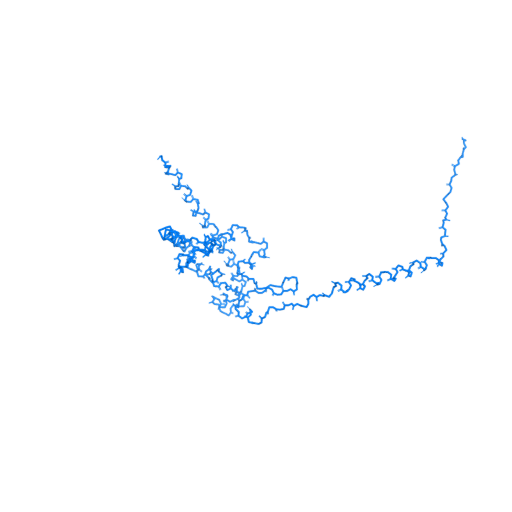U A CA 1
ATOM 678 C C . GLU A 1 90 ? 1.096 5.312 -7.788 1.00 87.12 90 GLU A C 1
ATOM 680 O O . GLU A 1 90 ? 0.592 4.538 -8.606 1.00 87.12 90 GLU A O 1
ATOM 685 N N . ARG A 1 91 ? 2.406 5.304 -7.524 1.00 90.44 91 ARG A N 1
ATOM 686 C CA . ARG A 1 91 ? 3.358 4.408 -8.188 1.00 90.44 91 ARG A CA 1
ATOM 687 C C . ARG A 1 91 ? 3.067 2.944 -7.860 1.00 90.44 91 ARG A C 1
ATOM 689 O O . ARG A 1 91 ? 3.058 2.115 -8.767 1.00 90.44 91 ARG A O 1
ATOM 696 N N . TRP A 1 92 ? 2.763 2.640 -6.598 1.00 94.50 92 TRP A N 1
ATOM 697 C CA . TRP A 1 92 ? 2.371 1.297 -6.172 1.00 94.50 92 TRP A CA 1
ATOM 698 C C . TRP A 1 92 ? 1.058 0.845 -6.799 1.00 94.50 92 TRP A C 1
ATOM 700 O O . TRP A 1 92 ? 0.993 -0.265 -7.322 1.00 94.50 92 TRP A O 1
ATOM 710 N N . TYR A 1 93 ? 0.034 1.704 -6.807 1.00 90.50 93 TYR A N 1
ATOM 711 C CA . TYR A 1 93 ? -1.244 1.411 -7.456 1.00 90.50 93 TYR A CA 1
ATOM 712 C C . TYR A 1 93 ? -1.040 1.030 -8.926 1.00 90.50 93 TYR A C 1
ATOM 714 O O . TYR A 1 93 ? -1.517 -0.012 -9.375 1.00 90.50 93 TYR A O 1
ATOM 722 N N . ARG A 1 94 ? -0.262 1.827 -9.666 1.00 85.81 94 ARG A N 1
ATOM 723 C CA . ARG A 1 94 ? 0.066 1.551 -11.071 1.00 85.81 94 ARG A CA 1
ATOM 724 C C . ARG A 1 94 ? 0.805 0.235 -11.242 1.00 85.81 94 ARG A C 1
ATOM 726 O O . ARG A 1 94 ? 0.441 -0.554 -12.111 1.00 85.81 94 ARG A O 1
ATOM 733 N N . ASP A 1 95 ? 1.822 -0.005 -10.417 1.00 90.19 95 ASP A N 1
ATOM 734 C CA . ASP A 1 95 ? 2.596 -1.243 -10.454 1.00 90.19 95 ASP A CA 1
ATOM 735 C C . ASP A 1 95 ? 1.700 -2.463 -10.192 1.00 90.19 95 ASP A C 1
ATOM 737 O O . ASP A 1 95 ? 1.799 -3.471 -10.894 1.00 90.19 95 ASP A O 1
ATOM 741 N N . TYR A 1 96 ? 0.777 -2.358 -9.237 1.00 90.31 96 TYR A N 1
ATOM 742 C CA . TYR A 1 96 ? -0.146 -3.429 -8.881 1.00 90.31 96 TYR A CA 1
ATOM 743 C C . TYR A 1 96 ? -1.171 -3.695 -9.990 1.00 90.31 96 TYR A C 1
ATOM 745 O O . TYR A 1 96 ? -1.378 -4.838 -10.402 1.00 90.31 96 TYR A O 1
ATOM 753 N N . VAL A 1 97 ? -1.779 -2.638 -10.531 1.00 85.00 97 VAL A N 1
ATOM 754 C CA . VAL A 1 97 ? -2.773 -2.719 -11.609 1.00 85.00 97 VAL A CA 1
ATOM 755 C C . VAL A 1 97 ? -2.156 -3.274 -12.896 1.00 85.00 97 VAL A C 1
ATOM 757 O O . VAL A 1 97 ? -2.727 -4.171 -13.519 1.00 85.00 97 VAL A O 1
ATOM 760 N N . MET A 1 98 ? -0.968 -2.804 -13.279 1.00 82.88 98 MET A N 1
ATOM 761 C CA . MET A 1 98 ? -0.273 -3.299 -14.469 1.00 82.88 98 MET A CA 1
ATOM 762 C C . MET A 1 98 ? 0.315 -4.695 -14.271 1.00 82.88 98 MET A C 1
ATOM 764 O O . MET A 1 98 ? 0.194 -5.557 -15.139 1.00 82.88 98 MET A O 1
ATOM 768 N N . GLY A 1 99 ? 0.991 -4.915 -13.147 1.00 85.75 99 GLY A N 1
ATOM 769 C CA . GLY A 1 99 ? 1.748 -6.130 -12.884 1.00 85.75 99 GLY A CA 1
ATOM 770 C C . GLY A 1 99 ? 0.858 -7.304 -12.498 1.00 85.75 99 GLY A C 1
ATOM 771 O O . GLY A 1 99 ? 0.878 -8.348 -13.159 1.00 85.75 99 GLY A O 1
ATOM 772 N N . VAL A 1 100 ? 0.085 -7.114 -11.429 1.00 86.69 100 VAL A N 1
ATOM 773 C CA . VAL A 1 100 ? -0.670 -8.171 -10.744 1.00 86.69 100 VAL A CA 1
ATOM 774 C C . VAL A 1 100 ? -2.036 -8.372 -11.390 1.00 86.69 100 VAL A C 1
ATOM 776 O O . VAL A 1 100 ? -2.344 -9.482 -11.812 1.00 86.69 100 VAL A O 1
ATOM 779 N N . ILE A 1 101 ? -2.832 -7.308 -11.529 1.00 83.81 101 ILE A N 1
ATOM 780 C CA . ILE A 1 101 ? -4.164 -7.397 -12.157 1.00 83.81 101 ILE A CA 1
ATOM 781 C C . ILE A 1 101 ? -4.029 -7.626 -13.665 1.00 83.81 101 ILE A C 1
ATOM 783 O O . ILE A 1 101 ? -4.793 -8.378 -14.264 1.00 83.81 101 ILE A O 1
ATOM 787 N N . GLY A 1 102 ? -3.021 -7.012 -14.284 1.00 76.56 102 GLY A N 1
ATOM 788 C CA . GLY A 1 102 ? -2.758 -7.154 -15.707 1.00 76.56 102 GLY A CA 1
ATOM 789 C C . GLY A 1 102 ? -3.548 -6.226 -16.606 1.00 76.56 102 GLY A C 1
ATOM 790 O O . GLY A 1 102 ? -3.720 -6.532 -17.786 1.00 76.56 102 GLY A O 1
ATOM 791 N N . ALA A 1 103 ? -4.021 -5.109 -16.063 1.00 70.69 103 ALA A N 1
ATOM 792 C CA . ALA A 1 103 ? -4.631 -4.065 -16.861 1.00 70.69 103 ALA A CA 1
ATOM 793 C C . ALA A 1 103 ? -3.567 -3.293 -17.660 1.00 70.69 103 ALA A C 1
ATOM 795 O O . ALA A 1 103 ? -2.377 -3.288 -17.336 1.00 70.69 103 ALA A O 1
ATOM 796 N N . ARG A 1 104 ? -4.014 -2.611 -18.717 1.00 64.81 104 ARG A N 1
ATOM 797 C CA . ARG A 1 104 ? -3.181 -1.660 -19.462 1.00 64.81 104 ARG A CA 1
ATOM 798 C C . ARG A 1 104 ? -2.778 -0.507 -18.540 1.00 64.81 104 ARG A C 1
ATOM 800 O O . ARG A 1 104 ? -3.573 -0.124 -17.683 1.00 64.81 104 ARG A O 1
ATOM 807 N N . ASP A 1 105 ? -1.581 0.042 -18.748 1.00 64.56 105 ASP A N 1
ATOM 808 C CA . ASP A 1 105 ? -1.099 1.204 -17.994 1.00 64.56 105 ASP A CA 1
ATOM 809 C C . ASP A 1 105 ? -2.181 2.303 -17.958 1.00 64.56 105 ASP A C 1
ATOM 811 O O . ASP A 1 105 ? -2.614 2.753 -19.030 1.00 64.56 105 ASP A O 1
ATOM 815 N N . PRO A 1 106 ? -2.664 2.704 -16.765 1.00 58.25 106 PRO A N 1
ATOM 816 C CA . PRO A 1 106 ? -3.723 3.698 -16.637 1.00 58.25 106 PRO A CA 1
ATOM 817 C C . PRO A 1 106 ? -3.352 5.056 -17.252 1.00 58.25 106 PRO A C 1
ATOM 819 O O . PRO A 1 106 ? -4.255 5.754 -17.713 1.00 58.25 106 PRO A O 1
ATOM 822 N N . GLU A 1 107 ? -2.064 5.407 -17.356 1.00 60.75 107 GLU A N 1
ATOM 823 C CA . GLU A 1 107 ? -1.623 6.645 -18.019 1.00 60.75 107 GLU A CA 1
ATOM 824 C C . GLU A 1 107 ? -1.441 6.516 -19.535 1.00 60.75 107 GLU A C 1
ATOM 826 O O . GLU A 1 107 ? -1.515 7.510 -20.258 1.00 60.75 107 GLU A O 1
ATOM 831 N N . ALA A 1 108 ? -1.296 5.301 -20.069 1.00 58.88 108 ALA A N 1
ATOM 832 C CA . ALA A 1 108 ? -1.156 5.090 -21.512 1.00 58.88 108 ALA A CA 1
ATOM 833 C C . ALA A 1 108 ? -2.467 5.306 -22.295 1.00 58.88 108 ALA A C 1
ATOM 835 O O . ALA A 1 108 ? -2.491 5.155 -23.518 1.00 58.88 108 ALA A O 1
ATOM 836 N N . ARG A 1 109 ? -3.568 5.657 -21.616 1.00 52.97 109 ARG A N 1
ATOM 837 C CA . ARG A 1 109 ? -4.892 5.882 -22.219 1.00 52.97 109 ARG A CA 1
ATOM 838 C C . ARG A 1 109 ? -4.953 7.084 -23.177 1.00 52.97 109 ARG A C 1
ATOM 840 O O . ARG A 1 109 ? -5.912 7.170 -23.935 1.00 52.97 109 ARG A O 1
ATOM 847 N N . GLY A 1 110 ? -3.951 7.968 -23.193 1.00 54.03 110 GLY A N 1
ATOM 848 C CA . GLY A 1 110 ? -3.970 9.196 -24.003 1.00 54.03 110 GLY A CA 1
ATOM 849 C C . GLY A 1 110 ? -3.260 9.149 -25.363 1.00 54.03 110 GLY A C 1
ATOM 850 O O . GLY A 1 110 ? -3.483 10.036 -26.178 1.00 54.03 110 GLY A O 1
ATOM 851 N N . SER A 1 111 ? -2.403 8.160 -25.647 1.00 57.25 111 SER A N 1
ATOM 852 C CA . SER A 1 111 ? -1.453 8.277 -26.771 1.00 57.25 111 SER A CA 1
ATOM 853 C C . SER A 1 111 ? -1.957 7.786 -28.134 1.00 57.25 111 SER A C 1
ATOM 855 O O . SER A 1 111 ? -1.220 7.893 -29.111 1.00 57.25 111 SER A O 1
ATOM 857 N N . GLY A 1 112 ? -3.173 7.228 -28.234 1.00 52.25 112 GLY A N 1
ATOM 858 C CA . GLY A 1 112 ? -3.791 6.759 -29.493 1.00 52.25 112 GLY A CA 1
ATOM 859 C C . GLY A 1 112 ? -3.060 5.617 -30.225 1.00 52.25 112 GLY A C 1
ATOM 860 O O . GLY A 1 112 ? -3.640 4.957 -31.083 1.00 52.25 112 GLY A O 1
ATOM 861 N N . ARG A 1 113 ? -1.805 5.332 -29.865 1.00 57.84 113 ARG A N 1
ATOM 862 C CA . ARG A 1 113 ? -0.955 4.301 -30.454 1.00 57.84 113 ARG A CA 1
ATOM 863 C C . ARG A 1 113 ? -1.042 3.029 -29.620 1.00 57.84 113 ARG A C 1
ATOM 865 O O . ARG A 1 113 ? -0.949 3.068 -28.391 1.00 57.84 113 ARG A O 1
ATOM 872 N N . ALA A 1 114 ? -1.220 1.889 -30.283 1.00 57.41 114 ALA A N 1
ATOM 873 C CA . ALA A 1 114 ? -1.041 0.601 -29.626 1.00 57.41 114 ALA A CA 1
ATOM 874 C C . ALA A 1 114 ? 0.412 0.523 -29.108 1.00 57.41 114 ALA A C 1
ATOM 876 O O . ALA A 1 114 ? 1.333 0.747 -29.898 1.00 57.41 114 ALA A O 1
ATOM 877 N N . PRO A 1 115 ? 0.641 0.300 -27.802 1.00 63.03 115 PRO A N 1
ATOM 878 C CA . PRO A 1 115 ? 1.987 0.150 -27.273 1.00 63.03 115 PRO A CA 1
ATOM 879 C C . PRO A 1 115 ? 2.633 -1.084 -27.899 1.00 63.03 115 PRO A C 1
ATOM 881 O O . PRO A 1 115 ? 1.964 -2.100 -28.090 1.00 63.03 115 PRO A O 1
ATOM 884 N N . ASP A 1 116 ? 3.927 -0.987 -28.205 1.00 79.44 116 ASP A N 1
ATOM 885 C CA . ASP A 1 116 ? 4.733 -2.145 -28.586 1.00 79.44 116 ASP A CA 1
ATOM 886 C C . ASP A 1 116 ? 4.558 -3.251 -27.533 1.00 79.44 116 ASP A C 1
ATOM 888 O O . ASP A 1 116 ? 4.699 -3.016 -26.327 1.00 79.44 116 ASP A O 1
ATOM 892 N N . ILE A 1 117 ? 4.208 -4.452 -27.997 1.00 78.12 117 ILE A N 1
ATOM 893 C CA . ILE A 1 117 ? 3.915 -5.608 -27.151 1.00 78.12 117 ILE A CA 1
ATOM 894 C C . ILE A 1 117 ? 5.136 -5.950 -26.296 1.00 78.12 117 ILE A C 1
ATOM 896 O O . ILE A 1 117 ? 4.984 -6.208 -25.101 1.00 78.12 117 ILE A O 1
ATOM 900 N N . HIS A 1 118 ? 6.346 -5.884 -26.859 1.00 81.06 118 HIS A N 1
ATOM 901 C CA . HIS A 1 118 ? 7.572 -6.190 -26.124 1.00 81.06 118 HIS A CA 1
ATOM 902 C C . HIS A 1 118 ? 7.841 -5.156 -25.029 1.00 81.06 118 HIS A C 1
ATOM 904 O O . HIS A 1 118 ? 8.096 -5.525 -23.879 1.00 81.06 118 HIS A O 1
ATOM 910 N N . ALA A 1 119 ? 7.696 -3.868 -25.345 1.00 79.25 119 ALA A N 1
ATOM 911 C CA . ALA A 1 119 ? 7.784 -2.799 -24.355 1.00 79.25 119 ALA A CA 1
ATOM 912 C C . ALA A 1 119 ? 6.722 -2.943 -23.248 1.00 79.25 119 ALA A C 1
ATOM 914 O O . ALA A 1 119 ? 7.029 -2.764 -22.067 1.00 79.25 119 ALA A O 1
ATOM 915 N N . SER A 1 120 ? 5.490 -3.323 -23.599 1.00 77.62 120 SER A N 1
ATOM 916 C CA . SER A 1 120 ? 4.406 -3.545 -22.635 1.00 77.62 120 SER A CA 1
ATOM 917 C C . SER A 1 120 ? 4.684 -4.737 -21.714 1.00 77.62 120 SER A C 1
ATOM 919 O O . SER A 1 120 ? 4.495 -4.630 -20.500 1.00 77.62 120 SER A O 1
ATOM 921 N N . MET A 1 121 ? 5.195 -5.844 -22.259 1.00 84.12 121 MET A N 1
ATOM 922 C CA . MET A 1 121 ? 5.609 -7.009 -21.475 1.00 84.12 121 MET A CA 1
ATOM 923 C C . MET A 1 121 ? 6.756 -6.666 -20.522 1.00 84.12 121 MET A C 1
ATOM 925 O O . MET A 1 121 ? 6.712 -7.044 -19.350 1.00 84.12 121 MET A O 1
ATOM 929 N N . LEU A 1 122 ? 7.748 -5.901 -20.985 1.00 87.50 122 LEU A N 1
ATOM 930 C CA . LEU A 1 122 ? 8.873 -5.476 -20.155 1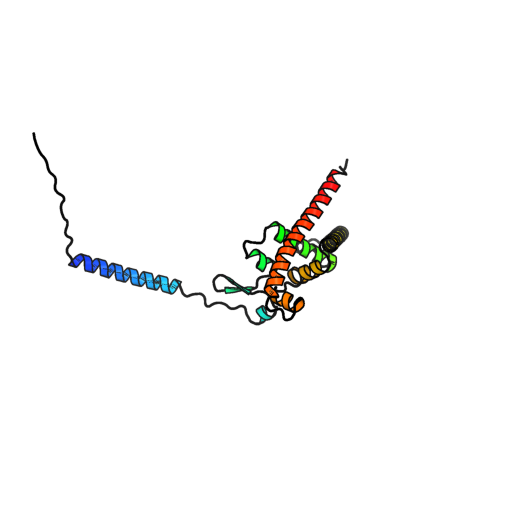.00 87.50 122 LEU A CA 1
ATOM 931 C C . LEU A 1 122 ? 8.422 -4.539 -19.025 1.00 87.50 122 LEU A C 1
ATOM 933 O O . LEU A 1 122 ? 8.826 -4.718 -17.873 1.00 87.50 122 LEU A O 1
ATOM 937 N N . ALA A 1 123 ? 7.545 -3.579 -19.325 1.00 84.44 123 ALA A N 1
ATOM 938 C CA . ALA A 1 123 ? 6.963 -2.683 -18.329 1.00 84.44 123 ALA A CA 1
ATOM 939 C C . ALA A 1 123 ? 6.185 -3.462 -17.258 1.00 84.44 123 ALA A C 1
ATOM 941 O O . ALA A 1 123 ? 6.371 -3.227 -16.060 1.00 84.44 123 ALA A O 1
ATOM 942 N N . ARG A 1 124 ? 5.384 -4.448 -17.679 1.00 86.50 124 ARG A N 1
ATOM 943 C CA . ARG A 1 124 ? 4.647 -5.336 -16.776 1.00 86.50 124 ARG A CA 1
ATOM 944 C C . ARG A 1 124 ? 5.576 -6.169 -15.898 1.00 86.50 124 ARG A C 1
ATOM 946 O O . ARG A 1 124 ? 5.384 -6.208 -14.685 1.00 86.50 124 ARG A O 1
ATOM 953 N N . ALA A 1 125 ? 6.600 -6.797 -16.473 1.00 91.50 125 ALA A N 1
ATOM 954 C CA . ALA A 1 125 ? 7.582 -7.567 -15.712 1.00 91.50 125 ALA A CA 1
ATOM 955 C C . ALA A 1 125 ? 8.286 -6.691 -14.661 1.00 91.50 125 ALA A C 1
ATOM 957 O O . ALA A 1 125 ? 8.438 -7.087 -13.504 1.00 91.50 125 ALA A O 1
ATOM 958 N N . ALA A 1 126 ? 8.642 -5.457 -15.028 1.00 91.12 126 ALA A N 1
ATOM 959 C CA . ALA A 1 126 ? 9.245 -4.503 -14.110 1.00 91.12 126 ALA A CA 1
ATOM 960 C C . ALA A 1 126 ? 8.285 -4.060 -12.990 1.00 91.12 126 ALA A C 1
ATOM 962 O O . ALA A 1 126 ? 8.749 -3.781 -11.882 1.00 91.12 126 ALA A O 1
ATOM 963 N N . ALA A 1 127 ? 6.982 -3.961 -13.264 1.00 90.88 127 ALA A N 1
ATOM 964 C CA . ALA A 1 127 ? 5.950 -3.668 -12.270 1.00 90.88 127 ALA A CA 1
ATOM 965 C C . ALA A 1 127 ? 5.775 -4.830 -11.278 1.00 90.88 127 ALA A C 1
ATOM 967 O O . ALA A 1 127 ? 5.852 -4.613 -10.070 1.00 90.88 127 ALA A O 1
ATOM 968 N N . ILE A 1 128 ? 5.678 -6.073 -11.772 1.00 93.62 128 ILE A N 1
ATOM 969 C CA . ILE A 1 128 ? 5.625 -7.288 -10.936 1.00 93.62 128 ILE A CA 1
ATOM 970 C C . ILE A 1 128 ? 6.835 -7.353 -10.002 1.00 93.62 128 ILE A C 1
ATOM 972 O O . ILE A 1 128 ? 6.681 -7.581 -8.803 1.00 93.62 128 ILE A O 1
ATOM 976 N N . ALA A 1 129 ? 8.037 -7.111 -10.532 1.00 94.75 129 ALA A N 1
ATOM 977 C CA . ALA A 1 129 ? 9.258 -7.116 -9.735 1.00 94.75 129 ALA A CA 1
ATOM 978 C C . ALA A 1 129 ? 9.218 -6.070 -8.609 1.00 94.75 129 ALA A C 1
ATOM 980 O O . ALA A 1 129 ? 9.600 -6.379 -7.483 1.00 94.75 129 ALA A O 1
ATOM 981 N N . ARG A 1 130 ? 8.710 -4.857 -8.876 1.00 94.25 130 ARG A N 1
ATOM 982 C CA . ARG A 1 130 ? 8.558 -3.813 -7.849 1.00 94.25 130 ARG A CA 1
ATOM 983 C C . ARG A 1 130 ? 7.520 -4.183 -6.792 1.00 94.25 130 ARG A C 1
ATOM 985 O O . ARG A 1 130 ? 7.833 -4.080 -5.610 1.00 94.25 130 ARG A O 1
ATOM 992 N N . CYS A 1 131 ? 6.343 -4.679 -7.183 1.00 93.88 131 CYS A N 1
ATOM 993 C CA . CYS A 1 131 ? 5.340 -5.169 -6.230 1.00 93.88 131 CYS A CA 1
ATOM 994 C C . CYS A 1 131 ? 5.903 -6.283 -5.345 1.00 93.88 131 CYS A C 1
ATOM 996 O O . CYS A 1 131 ? 5.694 -6.274 -4.134 1.00 93.88 131 CYS A O 1
ATOM 998 N N . ARG A 1 132 ? 6.674 -7.204 -5.933 1.00 95.25 132 ARG A N 1
ATOM 999 C CA . ARG A 1 132 ? 7.356 -8.265 -5.194 1.00 95.25 132 ARG A CA 1
ATOM 1000 C C . ARG A 1 132 ? 8.371 -7.704 -4.202 1.00 95.25 132 ARG A C 1
ATOM 1002 O O . ARG A 1 132 ? 8.343 -8.112 -3.050 1.00 95.25 132 ARG A O 1
ATOM 1009 N N . THR A 1 133 ? 9.208 -6.746 -4.603 1.00 95.00 133 THR A N 1
ATOM 1010 C CA . THR A 1 133 ? 10.149 -6.087 -3.681 1.00 95.00 133 THR A CA 1
ATOM 1011 C C . THR A 1 133 ? 9.423 -5.403 -2.523 1.00 95.00 133 THR A C 1
ATOM 1013 O O . THR A 1 133 ? 9.844 -5.540 -1.379 1.00 95.00 133 THR A O 1
ATOM 1016 N N . VAL A 1 134 ? 8.309 -4.713 -2.787 1.00 94.38 134 VAL A N 1
ATOM 1017 C CA . VAL A 1 134 ? 7.492 -4.097 -1.730 1.00 94.38 134 VAL A CA 1
ATOM 1018 C C . VAL A 1 134 ? 6.907 -5.160 -0.796 1.00 94.38 134 VAL A C 1
ATOM 1020 O O . VAL A 1 134 ? 6.969 -4.994 0.419 1.00 94.38 134 VAL A O 1
ATOM 1023 N N . ARG A 1 135 ? 6.394 -6.275 -1.328 1.00 95.06 135 ARG A N 1
ATOM 1024 C CA . ARG A 1 135 ? 5.882 -7.398 -0.526 1.00 95.06 135 ARG A CA 1
ATOM 1025 C C . ARG A 1 135 ? 6.973 -8.055 0.320 1.00 95.06 135 ARG A C 1
ATOM 1027 O O . ARG A 1 135 ? 6.718 -8.389 1.471 1.00 95.06 135 ARG A O 1
ATOM 1034 N N . GLU A 1 136 ? 8.168 -8.243 -0.227 1.00 95.94 136 GLU A N 1
ATOM 1035 C CA . GLU A 1 136 ? 9.321 -8.794 0.495 1.00 95.94 136 GLU A CA 1
ATOM 1036 C C . GLU A 1 136 ? 9.816 -7.835 1.590 1.00 95.94 136 GLU A C 1
ATOM 1038 O O . GLU A 1 136 ? 10.200 -8.289 2.662 1.00 95.94 136 GLU A O 1
ATOM 1043 N N . GLY A 1 137 ? 9.762 -6.519 1.353 1.00 95.50 137 GLY A N 1
ATOM 1044 C CA . GLY A 1 137 ? 10.196 -5.503 2.316 1.00 95.50 137 GLY A CA 1
ATOM 1045 C C . GLY A 1 137 ? 9.177 -5.174 3.412 1.00 95.50 137 GLY A C 1
ATOM 1046 O O . GLY A 1 137 ? 9.570 -4.946 4.551 1.00 95.50 137 GLY A O 1
ATOM 1047 N N . LEU A 1 138 ? 7.880 -5.135 3.088 1.00 95.88 138 LEU A N 1
ATOM 1048 C CA . LEU A 1 138 ? 6.811 -4.701 4.006 1.00 95.88 138 LEU A CA 1
ATOM 1049 C C . LEU A 1 138 ? 5.895 -5.841 4.474 1.00 95.88 138 LEU A C 1
ATOM 1051 O O . LEU A 1 138 ? 5.081 -5.649 5.378 1.00 95.88 138 LEU A O 1
ATOM 1055 N N . GLY A 1 139 ? 5.993 -7.019 3.862 1.00 96.94 139 GLY A N 1
ATOM 1056 C CA . GLY A 1 139 ? 5.186 -8.192 4.183 1.00 96.94 139 GLY A CA 1
ATOM 1057 C C . GLY A 1 139 ? 3.806 -8.233 3.513 1.00 96.94 139 GLY A C 1
ATOM 1058 O O . GLY A 1 139 ? 3.272 -7.245 3.006 1.00 96.94 139 GLY A O 1
ATOM 1059 N N . LEU A 1 140 ? 3.187 -9.418 3.557 1.00 95.25 140 LEU A N 1
ATOM 1060 C CA . LEU A 1 140 ? 1.873 -9.692 2.956 1.00 95.25 140 LEU A CA 1
ATOM 1061 C C . LEU A 1 140 ? 0.745 -8.839 3.562 1.00 95.25 140 LEU A C 1
ATOM 1063 O O . LEU A 1 140 ? -0.121 -8.342 2.846 1.00 95.25 140 LEU A O 1
ATOM 1067 N N . CYS A 1 141 ? 0.752 -8.642 4.881 1.00 95.56 141 CYS A N 1
ATOM 1068 C CA . CYS A 1 141 ? -0.266 -7.849 5.577 1.00 95.56 141 CYS A CA 1
ATOM 1069 C C . CYS A 1 141 ? -0.319 -6.390 5.099 1.00 95.56 141 CYS A C 1
ATOM 1071 O O . CYS A 1 141 ? -1.387 -5.773 5.133 1.00 95.56 141 CYS A O 1
ATOM 1073 N N . SER A 1 142 ? 0.824 -5.856 4.671 1.00 95.19 142 SER A N 1
ATOM 1074 C CA . SER A 1 142 ? 0.961 -4.517 4.105 1.00 95.19 142 SER A CA 1
ATOM 1075 C C . SER A 1 142 ? 0.382 -4.461 2.697 1.00 95.19 142 SER A C 1
ATOM 1077 O O . SER A 1 142 ? -0.414 -3.579 2.397 1.00 95.19 142 SER A O 1
ATOM 1079 N N . GLU A 1 143 ? 0.683 -5.456 1.859 1.00 94.88 143 GLU A N 1
ATOM 1080 C CA . GLU A 1 143 ? 0.105 -5.573 0.515 1.00 94.88 143 GLU A CA 1
ATOM 1081 C C . GLU A 1 143 ? -1.429 -5.654 0.550 1.00 94.88 143 GLU A C 1
ATOM 1083 O O . GLU A 1 143 ? -2.098 -4.946 -0.199 1.00 94.88 143 GLU A O 1
ATOM 1088 N N . ILE A 1 144 ? -1.999 -6.455 1.459 1.00 95.75 144 ILE A N 1
ATOM 1089 C CA . ILE A 1 144 ? -3.457 -6.562 1.633 1.00 95.75 144 ILE A CA 1
ATOM 1090 C C . ILE A 1 144 ? -4.064 -5.197 1.975 1.00 95.75 144 ILE A C 1
ATOM 1092 O O . ILE A 1 144 ? -5.065 -4.799 1.384 1.00 95.75 144 ILE A O 1
ATOM 1096 N N . ARG A 1 145 ? -3.454 -4.458 2.906 1.00 95.00 145 ARG A N 1
ATOM 1097 C CA . ARG A 1 145 ? -3.924 -3.128 3.321 1.00 95.00 145 ARG A CA 1
ATOM 1098 C C . ARG A 1 145 ? -3.822 -2.102 2.195 1.00 95.00 145 ARG A C 1
ATOM 1100 O O . ARG A 1 145 ? -4.785 -1.380 1.957 1.00 95.00 145 ARG A O 1
ATOM 1107 N N . LEU A 1 146 ? -2.702 -2.084 1.470 1.00 93.94 146 LEU A N 1
ATOM 1108 C CA . LEU A 1 146 ? -2.518 -1.224 0.301 1.00 93.94 146 LEU A CA 1
ATOM 1109 C C . LEU A 1 146 ? -3.542 -1.545 -0.790 1.00 93.94 146 LEU A C 1
ATOM 1111 O O . LEU A 1 146 ? -4.115 -0.625 -1.361 1.00 93.94 146 LEU A O 1
ATOM 1115 N N . LYS A 1 147 ? -3.844 -2.826 -1.039 1.00 94.00 147 LYS A N 1
ATOM 1116 C CA . LYS A 1 147 ? -4.891 -3.224 -1.988 1.00 94.00 147 LYS A CA 1
ATOM 1117 C C . LYS A 1 147 ? -6.256 -2.692 -1.552 1.00 94.00 147 LYS A C 1
ATOM 1119 O O . LYS A 1 147 ? -6.920 -2.031 -2.343 1.00 94.00 147 LYS A O 1
ATOM 1124 N N . LEU A 1 148 ? -6.655 -2.944 -0.305 1.00 90.56 148 LEU A N 1
ATOM 1125 C CA . LEU A 1 148 ? -7.952 -2.497 0.211 1.00 90.56 148 LEU A CA 1
ATOM 1126 C C . LEU A 1 148 ? -8.101 -0.968 0.140 1.00 90.56 148 LEU A C 1
ATOM 1128 O O . LEU A 1 148 ? -9.180 -0.473 -0.169 1.00 90.56 148 LEU A O 1
ATOM 1132 N N . LEU A 1 149 ? -7.020 -0.229 0.406 1.00 89.69 149 LEU A N 1
ATOM 1133 C CA . LEU A 1 149 ? -7.022 1.232 0.426 1.00 89.69 149 LEU A CA 1
ATOM 1134 C C . LEU A 1 149 ? -6.929 1.872 -0.966 1.00 89.69 149 LEU A C 1
ATOM 1136 O O . LEU A 1 149 ? -7.628 2.844 -1.238 1.00 89.69 149 LEU A O 1
ATOM 1140 N N . LEU A 1 150 ? -6.022 1.384 -1.815 1.00 87.81 150 LEU A N 1
ATOM 1141 C CA . LEU A 1 150 ? -5.616 2.055 -3.056 1.00 87.81 150 LEU A CA 1
ATOM 1142 C C . LEU A 1 150 ? -6.246 1.439 -4.305 1.00 87.81 150 LEU A C 1
ATOM 1144 O O . LEU A 1 150 ? -6.400 2.132 -5.301 1.00 87.81 150 LEU A O 1
ATOM 1148 N N . VAL A 1 151 ? -6.569 0.144 -4.277 1.00 86.62 151 VAL A N 1
ATOM 1149 C CA . VAL A 1 151 ? -7.151 -0.573 -5.425 1.00 86.62 151 VAL A CA 1
ATOM 1150 C C . VAL A 1 151 ? -8.653 -0.726 -5.249 1.00 86.62 151 VAL A C 1
ATOM 1152 O O . VAL A 1 151 ? -9.412 -0.399 -6.153 1.00 86.62 151 VAL A O 1
ATOM 1155 N N . ASP A 1 152 ? -9.076 -1.215 -4.083 1.00 84.50 152 ASP A N 1
ATOM 1156 C CA . ASP A 1 152 ? -10.496 -1.390 -3.768 1.00 84.50 152 ASP A CA 1
ATOM 1157 C C . ASP A 1 152 ? -11.137 -0.088 -3.248 1.00 84.50 152 ASP A C 1
ATOM 1159 O O . ASP A 1 152 ? -12.353 -0.036 -3.076 1.00 84.50 152 ASP A O 1
ATOM 1163 N N . GLU A 1 153 ? -10.325 0.948 -2.995 1.00 83.31 153 GLU A N 1
ATOM 1164 C CA . GLU A 1 153 ? -10.739 2.289 -2.550 1.00 83.31 153 GLU A CA 1
ATOM 1165 C C . GLU A 1 153 ? -11.696 2.290 -1.341 1.00 83.31 153 GLU A C 1
ATOM 1167 O O . GLU A 1 153 ? -12.591 3.133 -1.223 1.00 83.31 153 GLU A O 1
ATOM 1172 N N . LEU A 1 154 ? -11.516 1.339 -0.421 1.00 83.88 154 LEU A N 1
ATOM 1173 C CA . LEU A 1 154 ? -12.368 1.200 0.756 1.00 83.88 154 LEU A CA 1
ATOM 1174 C C . LEU A 1 154 ? -12.048 2.275 1.803 1.00 83.88 154 LEU A C 1
ATOM 1176 O O . LEU A 1 154 ? -10.887 2.625 2.024 1.00 83.88 154 LEU A O 1
ATOM 1180 N N . SER A 1 155 ? -13.073 2.752 2.518 1.00 81.38 155 SER A N 1
ATOM 1181 C CA . SER A 1 155 ? -12.863 3.617 3.686 1.00 81.38 155 SER A CA 1
ATOM 1182 C C . SER A 1 155 ? -12.158 2.900 4.832 1.00 81.38 155 SER A C 1
ATOM 1184 O O . SER A 1 155 ? -12.240 1.679 4.986 1.00 81.38 155 SER A O 1
ATOM 1186 N N . PHE A 1 156 ? -11.573 3.681 5.743 1.00 86.50 156 PHE A N 1
ATOM 1187 C CA . PHE A 1 156 ? -10.996 3.142 6.973 1.00 86.50 156 PHE A CA 1
ATOM 1188 C C . PHE A 1 156 ? -12.011 2.421 7.849 1.00 86.50 156 PHE A C 1
ATOM 1190 O O . PHE A 1 156 ? -11.644 1.449 8.501 1.00 86.50 156 PHE A O 1
ATOM 1197 N N . SER A 1 157 ? -13.273 2.859 7.858 1.00 87.25 157 SER A N 1
ATOM 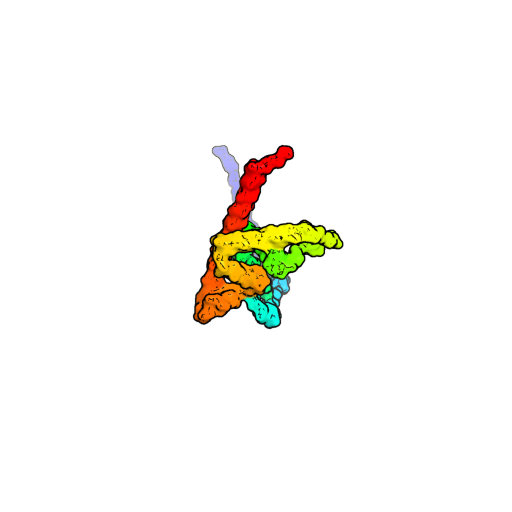1198 C CA . SER A 1 157 ? -14.330 2.168 8.602 1.00 87.25 157 SER A CA 1
ATOM 1199 C C . SER A 1 157 ? -14.605 0.783 8.015 1.00 87.25 157 SER A C 1
ATOM 1201 O O . SER A 1 157 ? -14.646 -0.192 8.753 1.00 87.25 157 SER A O 1
ATOM 1203 N N . VAL A 1 158 ? -14.717 0.661 6.688 1.00 89.12 158 VAL A N 1
ATOM 1204 C CA . VAL A 1 158 ? -14.944 -0.641 6.037 1.00 89.12 158 VAL A CA 1
ATOM 1205 C C . VAL A 1 158 ? -13.733 -1.559 6.177 1.00 89.12 158 VAL A C 1
ATOM 1207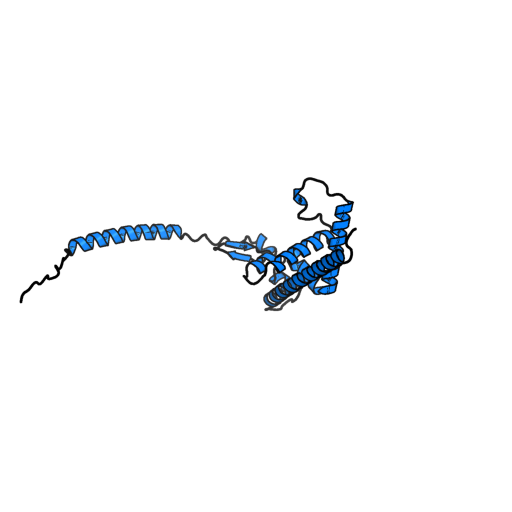 O O . VAL A 1 158 ? -13.883 -2.757 6.414 1.00 89.12 158 VAL A O 1
ATOM 1210 N N . ILE A 1 159 ? -12.523 -1.015 6.048 1.00 92.06 159 ILE A N 1
ATOM 1211 C CA . ILE A 1 159 ? -11.291 -1.775 6.274 1.00 92.06 159 ILE A CA 1
ATOM 1212 C C . ILE A 1 159 ? -11.218 -2.242 7.734 1.00 92.06 159 ILE A C 1
ATOM 1214 O O . ILE A 1 159 ? -10.839 -3.384 7.981 1.00 92.06 159 ILE A O 1
ATOM 1218 N N . ALA A 1 160 ? -11.611 -1.402 8.694 1.00 94.25 160 ALA A N 1
ATOM 1219 C CA . ALA A 1 160 ? -11.666 -1.763 10.107 1.00 94.25 160 ALA A CA 1
ATOM 1220 C C . ALA A 1 160 ? -12.654 -2.900 10.367 1.00 94.25 160 ALA A C 1
ATOM 1222 O O . ALA A 1 160 ? -12.258 -3.878 10.982 1.00 94.25 160 ALA A O 1
ATOM 1223 N N . GLU A 1 161 ? -13.870 -2.853 9.824 1.00 94.06 161 GLU A N 1
ATOM 1224 C CA . GLU A 1 161 ? -14.820 -3.969 9.963 1.00 94.06 161 GLU A CA 1
ATOM 1225 C C . GLU A 1 161 ? -14.292 -5.273 9.345 1.00 94.06 161 GLU A C 1
ATOM 1227 O O . GLU A 1 161 ? -14.539 -6.360 9.861 1.00 94.06 161 GLU A O 1
ATOM 1232 N N . LYS A 1 162 ? -13.518 -5.187 8.255 1.00 95.25 162 LYS A N 1
ATOM 1233 C CA . LYS A 1 162 ? -12.906 -6.363 7.617 1.00 95.25 162 LYS A CA 1
ATOM 1234 C C . LYS A 1 162 ? -11.732 -6.947 8.403 1.00 95.25 162 LYS A C 1
ATOM 1236 O O . LYS A 1 162 ? -11.543 -8.159 8.374 1.00 95.25 162 LYS A O 1
ATOM 1241 N N . LEU A 1 163 ? -10.899 -6.106 9.018 1.00 95.00 163 LEU A N 1
ATOM 1242 C CA . LEU A 1 163 ? -9.622 -6.524 9.617 1.00 95.00 163 LEU A CA 1
ATOM 1243 C C . LEU A 1 163 ? -9.646 -6.593 11.149 1.00 95.00 163 LEU A C 1
ATOM 1245 O O . LEU A 1 163 ? -8.836 -7.307 11.731 1.00 95.00 163 LEU A O 1
ATOM 1249 N N . LEU A 1 164 ? -10.529 -5.832 11.789 1.00 94.38 164 LEU A N 1
ATOM 1250 C CA . LEU A 1 164 ? -10.676 -5.658 13.236 1.00 94.38 164 LEU A CA 1
ATOM 1251 C C . LEU A 1 164 ? -12.178 -5.667 13.612 1.00 94.38 164 LEU A C 1
ATOM 1253 O O . LEU A 1 164 ? -12.675 -4.680 14.162 1.00 94.38 164 LEU A O 1
ATOM 1257 N N . PRO A 1 165 ? -12.927 -6.737 13.283 1.00 95.19 165 PRO A N 1
ATOM 1258 C CA . PRO A 1 165 ? -14.376 -6.766 13.469 1.00 95.19 165 PRO A CA 1
ATOM 1259 C C . PRO A 1 165 ? -14.761 -6.552 14.940 1.00 95.19 165 PRO A C 1
ATOM 1261 O O . PRO A 1 165 ? -14.196 -7.182 15.835 1.00 95.19 165 PRO A O 1
ATOM 1264 N N . GLY A 1 166 ? -15.732 -5.667 15.185 1.00 92.31 166 GLY A N 1
ATOM 1265 C CA . GLY A 1 166 ? -16.230 -5.354 16.531 1.00 92.31 166 GLY A CA 1
ATOM 1266 C C . GLY A 1 166 ? -15.329 -4.438 17.371 1.00 92.31 166 GLY A C 1
ATOM 1267 O O . GLY A 1 166 ? -15.657 -4.155 18.524 1.00 92.31 166 GLY A O 1
ATOM 1268 N N . ASP A 1 167 ? -14.213 -3.943 16.826 1.00 94.75 167 ASP A N 1
ATOM 1269 C CA . ASP A 1 167 ? -13.353 -2.980 17.516 1.00 94.75 167 ASP A CA 1
ATOM 1270 C C . ASP A 1 167 ? -13.922 -1.559 17.397 1.00 94.75 167 ASP A C 1
ATOM 1272 O O . ASP A 1 167 ? -13.855 -0.922 16.344 1.00 94.75 167 ASP A O 1
ATOM 1276 N N . SER A 1 168 ? -14.414 -1.017 18.513 1.00 91.12 168 SER A N 1
ATOM 1277 C CA . SER A 1 168 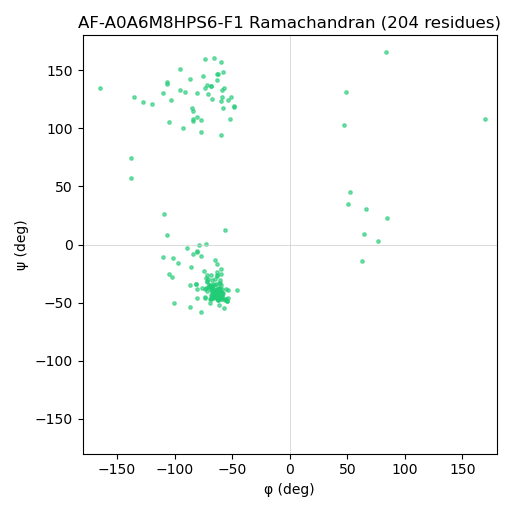? -14.966 0.343 18.589 1.00 91.12 168 SER A CA 1
ATOM 1278 C C . SER A 1 168 ? -13.969 1.448 18.206 1.00 91.12 168 SER A C 1
ATOM 1280 O O . SER A 1 168 ? -14.376 2.545 17.821 1.00 91.12 168 SER A O 1
ATOM 1282 N N . ASN A 1 169 ? -12.662 1.172 18.260 1.00 94.06 169 ASN A N 1
ATOM 1283 C CA . ASN A 1 169 ? -11.594 2.068 17.814 1.00 94.06 169 ASN A CA 1
ATOM 1284 C C . ASN A 1 169 ? -10.944 1.622 16.492 1.00 94.06 169 ASN A C 1
ATOM 1286 O O . ASN A 1 169 ? -9.945 2.217 16.071 1.00 94.06 169 ASN A O 1
ATOM 1290 N N . GLY A 1 170 ? -11.500 0.616 15.811 1.00 92.56 170 GLY A N 1
ATOM 1291 C CA . GLY A 1 170 ? -10.931 0.001 14.613 1.00 92.56 170 GLY A CA 1
ATOM 1292 C C . GLY A 1 170 ? -10.611 1.017 13.517 1.00 92.56 170 GLY A C 1
ATOM 1293 O O . GLY A 1 170 ? -9.492 1.032 13.007 1.00 92.56 170 GLY A O 1
ATOM 1294 N N . ARG A 1 171 ? -11.531 1.950 13.226 1.00 90.12 171 ARG A N 1
ATOM 1295 C CA . ARG A 1 171 ? -11.312 3.025 12.237 1.00 90.12 171 ARG A CA 1
ATOM 1296 C C . ARG A 1 171 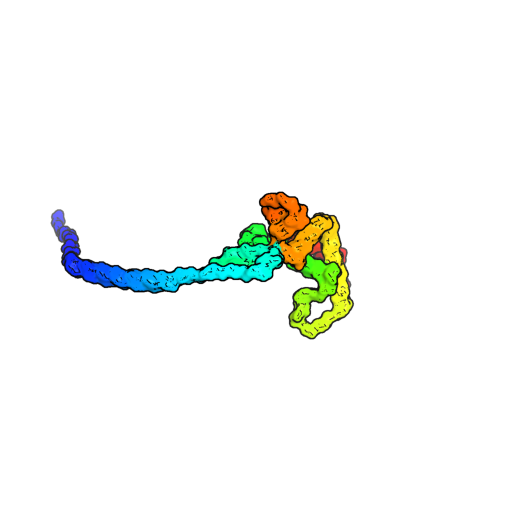? -10.040 3.827 12.529 1.00 90.12 171 ARG A C 1
ATOM 1298 O O . ARG A 1 171 ? -9.238 4.051 11.627 1.00 90.12 171 ARG A O 1
ATOM 1305 N N . LYS A 1 172 ? -9.853 4.267 13.780 1.00 86.75 172 LYS A N 1
ATOM 1306 C CA . LYS A 1 172 ? -8.688 5.074 14.189 1.00 86.75 172 LYS A CA 1
ATOM 1307 C C . LYS A 1 172 ? -7.394 4.268 14.076 1.00 86.75 172 LYS A C 1
ATOM 1309 O O . LYS A 1 172 ? -6.401 4.784 13.572 1.00 86.75 172 LYS A O 1
ATOM 1314 N N . LYS A 1 173 ? -7.420 2.996 14.490 1.00 93.56 173 LYS A N 1
ATOM 1315 C CA . LYS A 1 173 ? -6.274 2.082 14.366 1.00 93.56 173 LYS A CA 1
ATOM 1316 C C . LYS A 1 173 ? -5.888 1.859 12.906 1.00 93.56 173 LYS A C 1
ATOM 1318 O O . LYS A 1 173 ? -4.710 1.941 12.579 1.00 93.56 173 LYS A O 1
ATOM 1323 N N . ILE A 1 174 ? -6.864 1.626 12.028 1.00 93.06 174 ILE A N 1
ATOM 1324 C CA . ILE A 1 174 ? -6.626 1.484 10.589 1.00 93.06 174 ILE A CA 1
ATOM 1325 C C . ILE A 1 174 ? -6.052 2.768 10.000 1.00 93.06 174 ILE A C 1
ATOM 1327 O O . ILE A 1 174 ? -5.057 2.683 9.292 1.00 93.06 174 ILE A O 1
ATOM 1331 N N . ALA A 1 175 ? -6.607 3.939 10.318 1.00 85.69 175 ALA A N 1
ATOM 1332 C CA . ALA A 1 175 ? -6.082 5.212 9.826 1.00 85.69 175 ALA A CA 1
ATOM 1333 C C . ALA A 1 175 ? -4.600 5.404 10.201 1.00 85.69 175 ALA A C 1
ATOM 1335 O O . ALA A 1 175 ? -3.778 5.675 9.328 1.00 85.69 175 ALA A O 1
ATOM 1336 N N . ALA A 1 176 ? -4.242 5.163 11.468 1.00 87.62 176 ALA A N 1
ATOM 1337 C CA . ALA A 1 176 ? -2.855 5.234 11.931 1.00 87.62 176 ALA A CA 1
ATOM 1338 C C . ALA A 1 176 ? -1.948 4.200 11.235 1.00 87.62 176 ALA A C 1
ATOM 1340 O O . ALA A 1 176 ? -0.840 4.526 10.815 1.00 87.62 176 ALA A O 1
ATOM 1341 N N . GLN A 1 177 ? -2.429 2.963 11.057 1.00 93.62 177 GLN A N 1
ATOM 1342 C CA . GLN A 1 177 ? -1.703 1.926 10.316 1.00 93.62 177 GLN A CA 1
ATOM 1343 C C . GLN A 1 177 ? -1.481 2.307 8.850 1.00 93.62 177 GLN A C 1
ATOM 1345 O O . GLN A 1 177 ? -0.402 2.048 8.329 1.00 93.62 177 GLN A O 1
ATOM 1350 N N . MET A 1 178 ? -2.478 2.895 8.180 1.00 92.50 178 MET A N 1
ATOM 1351 C CA . MET A 1 178 ? -2.351 3.319 6.784 1.00 92.50 178 MET A CA 1
ATOM 1352 C C . MET A 1 178 ? -1.360 4.473 6.643 1.00 92.50 178 MET A C 1
ATOM 1354 O O . MET A 1 178 ? -0.535 4.428 5.738 1.00 92.50 178 MET A O 1
ATOM 1358 N N . ALA A 1 179 ? -1.402 5.467 7.536 1.00 87.31 179 ALA A N 1
ATOM 1359 C CA . ALA A 1 179 ? -0.456 6.583 7.523 1.00 87.31 179 ALA A CA 1
ATOM 1360 C C . ALA A 1 179 ? 0.993 6.079 7.628 1.00 87.31 179 ALA A C 1
ATOM 1362 O O . ALA A 1 179 ? 1.791 6.296 6.717 1.00 87.31 179 ALA A O 1
ATOM 1363 N N . PHE A 1 180 ? 1.283 5.279 8.660 1.00 91.81 180 PHE A N 1
ATOM 1364 C CA . PHE A 1 180 ? 2.600 4.669 8.843 1.00 91.81 180 PHE A CA 1
ATOM 1365 C C . PHE A 1 180 ? 3.008 3.791 7.650 1.00 91.81 180 PHE A C 1
ATOM 1367 O O . PHE A 1 180 ? 4.134 3.859 7.165 1.00 91.81 180 PHE A O 1
ATOM 1374 N N . LEU A 1 181 ? 2.088 2.974 7.131 1.00 95.00 181 LEU A N 1
ATOM 1375 C CA . LEU A 1 181 ? 2.368 2.091 6.002 1.00 95.00 181 LEU A CA 1
ATOM 1376 C C . LEU A 1 181 ? 2.745 2.863 4.732 1.00 95.00 181 LEU A C 1
ATOM 1378 O O . LEU A 1 181 ? 3.635 2.433 3.998 1.00 95.00 181 LEU A O 1
ATOM 1382 N N . LEU A 1 182 ? 2.093 3.990 4.459 1.00 92.06 182 LEU A N 1
ATOM 1383 C CA . LEU A 1 182 ? 2.406 4.786 3.278 1.00 92.06 182 LEU A CA 1
ATOM 1384 C C . LEU A 1 182 ? 3.757 5.509 3.411 1.00 92.06 182 LEU A C 1
ATOM 1386 O O . LEU A 1 182 ? 4.465 5.640 2.413 1.00 92.06 182 LEU A O 1
ATOM 1390 N N . GLU A 1 183 ? 4.166 5.911 4.617 1.00 92.62 183 GLU A N 1
ATOM 1391 C CA . GLU A 1 183 ? 5.530 6.407 4.864 1.00 92.62 183 GLU A CA 1
ATOM 1392 C C . GLU A 1 183 ? 6.577 5.322 4.586 1.00 92.62 183 GLU A C 1
ATOM 1394 O O . GLU A 1 183 ? 7.547 5.551 3.861 1.00 92.62 183 GLU A O 1
ATOM 1399 N N . GLN A 1 184 ? 6.349 4.106 5.096 1.00 95.56 184 GLN A N 1
ATOM 1400 C CA . GLN A 1 184 ? 7.225 2.964 4.825 1.00 95.56 184 GLN A CA 1
ATOM 1401 C C . GLN A 1 184 ? 7.282 2.642 3.326 1.00 95.56 184 GLN A C 1
ATOM 1403 O O . GLN A 1 184 ? 8.345 2.325 2.793 1.00 95.56 184 GLN A O 1
ATOM 1408 N N . LEU A 1 185 ? 6.155 2.760 2.620 1.00 95.81 185 LEU A N 1
ATOM 1409 C CA . LEU A 1 185 ? 6.088 2.583 1.171 1.00 95.81 185 LEU A CA 1
ATOM 1410 C C . LEU A 1 185 ? 6.949 3.614 0.430 1.00 95.81 185 LEU A C 1
ATOM 1412 O O . LEU A 1 185 ? 7.669 3.245 -0.502 1.00 95.81 185 LEU A O 1
ATOM 1416 N N . ALA A 1 186 ? 6.913 4.881 0.847 1.00 93.56 186 ALA A N 1
ATOM 1417 C CA . ALA A 1 186 ? 7.748 5.928 0.268 1.00 93.56 186 ALA A CA 1
ATOM 1418 C C . ALA A 1 186 ? 9.243 5.620 0.427 1.00 93.56 186 ALA A C 1
ATOM 1420 O O . ALA A 1 186 ? 9.990 5.686 -0.554 1.00 93.56 186 ALA A O 1
ATOM 1421 N N . GLU A 1 187 ? 9.667 5.189 1.617 1.00 94.56 187 GLU A N 1
ATOM 1422 C CA . GLU A 1 187 ? 11.061 4.803 1.866 1.00 94.56 187 GLU A CA 1
ATOM 1423 C C . GLU A 1 187 ? 11.482 3.585 1.027 1.00 94.56 187 GLU A C 1
ATOM 1425 O O . GLU A 1 187 ? 12.583 3.553 0.468 1.00 94.56 187 GLU A O 1
ATOM 1430 N N . GLN A 1 188 ? 10.595 2.598 0.850 1.00 94.88 188 GLN A N 1
ATOM 1431 C CA . GLN A 1 188 ? 10.873 1.447 -0.015 1.00 94.88 188 GLN A CA 1
ATOM 1432 C C . GLN A 1 188 ? 11.094 1.859 -1.471 1.00 94.88 188 GLN A C 1
ATOM 1434 O O . GLN A 1 188 ? 12.069 1.423 -2.091 1.00 94.88 188 GLN A O 1
ATOM 1439 N N . TYR A 1 189 ? 10.252 2.735 -2.025 1.00 93.94 189 TYR A N 1
ATOM 1440 C CA . TYR A 1 189 ? 10.457 3.236 -3.386 1.00 93.94 189 TYR A CA 1
ATOM 1441 C C . TYR A 1 189 ? 11.734 4.074 -3.512 1.00 93.94 189 TYR A C 1
ATOM 1443 O O . TYR A 1 189 ? 12.474 3.895 -4.483 1.00 93.94 189 TYR A O 1
ATOM 1451 N N . ALA A 1 190 ? 12.061 4.897 -2.514 1.00 93.75 190 ALA A N 1
ATOM 1452 C CA . ALA A 1 190 ? 13.328 5.624 -2.476 1.00 93.75 190 ALA A CA 1
ATOM 1453 C C . ALA A 1 190 ? 14.542 4.673 -2.433 1.00 93.75 190 ALA A C 1
ATOM 1455 O O . ALA A 1 190 ? 15.567 4.922 -3.072 1.00 93.75 190 ALA A O 1
ATOM 1456 N N . SER A 1 191 ? 14.448 3.553 -1.712 1.00 93.88 191 SER A N 1
ATOM 1457 C CA . SER A 1 191 ? 15.473 2.499 -1.689 1.00 93.88 191 SER A CA 1
ATOM 1458 C C . SER A 1 191 ? 15.623 1.805 -3.048 1.00 93.88 191 SER A C 1
ATOM 1460 O O . SER A 1 191 ? 16.744 1.627 -3.535 1.00 93.88 191 SER A O 1
ATOM 1462 N N . ILE A 1 192 ? 14.510 1.473 -3.711 1.00 92.12 192 ILE A N 1
ATOM 1463 C CA . ILE A 1 192 ? 14.507 0.893 -5.064 1.00 92.12 192 ILE A CA 1
ATOM 1464 C C . ILE A 1 192 ? 15.191 1.836 -6.059 1.00 92.12 192 ILE A C 1
ATOM 1466 O O . ILE A 1 192 ? 16.039 1.395 -6.841 1.00 92.12 192 ILE A O 1
ATOM 1470 N N . ASP A 1 193 ? 14.855 3.125 -6.028 1.00 92.06 193 ASP A N 1
ATOM 1471 C CA . ASP A 1 193 ? 15.429 4.113 -6.940 1.00 92.06 193 ASP A CA 1
ATOM 1472 C C . ASP A 1 193 ? 16.930 4.318 -6.678 1.00 92.06 193 ASP A C 1
ATOM 1474 O O . ASP A 1 193 ? 17.716 4.289 -7.626 1.00 92.06 193 ASP A O 1
ATOM 1478 N N . ARG A 1 194 ? 17.367 4.388 -5.410 1.00 92.25 194 ARG A N 1
ATOM 1479 C CA . ARG A 1 194 ? 18.801 4.429 -5.054 1.00 92.25 194 ARG A CA 1
ATOM 1480 C C . ARG A 1 194 ? 19.570 3.232 -5.613 1.00 92.25 194 ARG A C 1
ATOM 1482 O O . ARG A 1 194 ? 20.611 3.406 -6.243 1.00 92.25 194 ARG A O 1
ATOM 1489 N N . ARG A 1 195 ? 19.046 2.011 -5.455 1.00 89.31 195 ARG A N 1
ATOM 1490 C CA . ARG A 1 195 ? 19.682 0.791 -5.991 1.00 89.31 195 ARG A CA 1
ATOM 1491 C C . ARG A 1 195 ? 19.796 0.820 -7.515 1.00 89.31 195 ARG A C 1
ATOM 1493 O O . ARG A 1 195 ? 20.795 0.356 -8.064 1.00 89.31 195 ARG A O 1
ATOM 1500 N N . ARG A 1 196 ? 18.791 1.366 -8.208 1.00 86.31 196 ARG A N 1
ATOM 1501 C CA . ARG A 1 196 ? 18.806 1.522 -9.671 1.00 86.31 196 ARG A CA 1
ATOM 1502 C C . ARG A 1 196 ? 19.865 2.519 -10.126 1.00 86.31 196 ARG A C 1
ATOM 1504 O O . ARG A 1 196 ? 20.591 2.219 -11.071 1.00 86.31 196 ARG A O 1
ATOM 1511 N N . THR A 1 197 ? 19.970 3.664 -9.457 1.00 87.69 197 THR A N 1
ATOM 1512 C CA . THR A 1 197 ? 20.985 4.681 -9.762 1.00 87.69 197 THR A CA 1
ATOM 1513 C C . THR A 1 197 ? 22.392 4.130 -9.556 1.00 87.69 197 THR A C 1
ATOM 1515 O O . THR A 1 197 ? 23.213 4.218 -10.466 1.00 87.69 197 THR A O 1
ATOM 1518 N N . ASN A 1 198 ? 22.641 3.452 -8.433 1.00 86.50 198 ASN A N 1
ATOM 1519 C CA . ASN A 1 198 ? 23.950 2.860 -8.144 1.00 86.50 198 ASN A CA 1
ATOM 1520 C C . ASN A 1 198 ? 24.343 1.794 -9.178 1.00 86.50 198 ASN A C 1
ATOM 1522 O O . ASN A 1 198 ? 25.490 1.749 -9.610 1.00 86.50 198 ASN A O 1
ATOM 1526 N N . ARG A 1 199 ? 23.390 0.967 -9.639 1.00 82.38 199 ARG A N 1
ATOM 1527 C CA . ARG A 1 199 ? 23.657 -0.028 -10.692 1.00 82.38 199 ARG A CA 1
ATOM 1528 C C . ARG A 1 199 ? 24.053 0.621 -12.021 1.00 82.38 199 ARG A C 1
ATOM 1530 O O . ARG A 1 199 ? 24.918 0.091 -12.704 1.00 82.38 199 ARG A O 1
ATOM 1537 N N . ARG A 1 200 ? 23.432 1.747 -12.386 1.00 78.62 200 ARG A N 1
ATOM 1538 C CA . ARG A 1 200 ? 23.774 2.489 -13.613 1.00 78.62 200 ARG A CA 1
ATOM 1539 C C . ARG A 1 200 ? 25.160 3.125 -13.530 1.00 78.62 200 ARG A C 1
ATOM 1541 O O . ARG A 1 200 ? 25.877 3.124 -14.516 1.00 78.62 200 ARG A O 1
ATOM 1548 N N . GLN A 1 201 ? 25.544 3.631 -12.360 1.00 74.75 201 GLN A N 1
ATOM 1549 C CA . GLN A 1 201 ? 26.873 4.214 -12.151 1.00 74.75 201 GLN A CA 1
ATOM 1550 C C . GLN A 1 201 ? 27.991 3.157 -12.136 1.00 74.75 201 GLN A C 1
ATOM 1552 O O . GLN A 1 201 ? 29.106 3.450 -12.544 1.00 74.75 201 GLN A O 1
ATOM 1557 N N . ALA A 1 202 ? 27.695 1.925 -11.709 1.00 71.44 202 ALA A N 1
ATOM 1558 C CA . ALA A 1 202 ? 28.651 0.812 -11.686 1.00 71.44 202 ALA A CA 1
ATOM 1559 C C . ALA A 1 202 ? 28.851 0.105 -13.046 1.00 71.44 202 ALA A C 1
ATOM 1561 O O . ALA A 1 202 ? 29.672 -0.806 -13.152 1.00 71.44 202 ALA A O 1
ATOM 1562 N N . HIS A 1 203 ? 28.082 0.476 -14.071 1.00 64.50 203 HIS A N 1
ATOM 1563 C CA . HIS A 1 203 ? 28.221 -0.026 -15.441 1.00 64.50 203 HIS A CA 1
ATOM 1564 C C . HIS A 1 203 ? 28.054 1.147 -16.418 1.00 64.50 203 HIS A C 1
ATOM 1566 O O . HIS A 1 203 ? 26.986 1.295 -17.023 1.00 64.50 203 HIS A O 1
ATOM 1572 N N . PRO A 1 204 ? 29.065 2.032 -16.530 1.00 61.16 204 PRO A N 1
ATOM 1573 C CA . PRO A 1 204 ? 29.082 3.007 -17.608 1.00 61.16 204 PRO A CA 1
ATOM 1574 C C . PRO A 1 204 ? 29.069 2.236 -18.933 1.00 61.16 204 PRO A C 1
ATOM 1576 O O . PRO A 1 204 ? 29.828 1.289 -19.118 1.00 61.16 204 PRO A O 1
ATOM 1579 N N . ILE A 1 205 ? 28.118 2.573 -19.802 1.00 61.62 205 ILE A N 1
ATOM 1580 C CA . ILE A 1 205 ? 28.101 2.067 -21.172 1.00 61.62 205 ILE A CA 1
ATOM 1581 C C . ILE A 1 205 ? 29.168 2.879 -21.906 1.00 61.62 205 ILE A C 1
ATOM 1583 O O . ILE A 1 205 ? 28.954 4.075 -22.109 1.00 61.62 205 ILE A O 1
ATOM 1587 N N . ASP A 1 206 ? 30.298 2.241 -22.208 1.00 52.69 206 ASP A N 1
ATOM 1588 C CA . ASP A 1 206 ? 31.308 2.747 -23.148 1.00 52.69 206 ASP A CA 1
ATOM 1589 C C . ASP A 1 206 ? 30.809 2.625 -24.598 1.00 52.69 206 ASP A C 1
ATOM 1591 O O . ASP A 1 206 ? 30.175 1.591 -24.929 1.00 52.69 206 ASP A O 1
#

Mean predicted aligned error: 16.45 Å

Secondary structure (DSSP, 8-state):
------PPP-----HHHHHHHHHHHHHHHHHHHHHHHHTT-PPP-BPPPHHHHTT-PEEEEETTEEEEE-HHHHHHTSTT--HHHHHHHHHHHHHHIIIII-PPPGGGGGS-SPPPHHHHHHHHHHHHHHHHHHHHHH-HHHHHHHIIIIIS---HHHHHHHHSTT-TTHHHHHHHHHHHHHHHHHHHHHHHHHHHHHHHHTS---

Foldseek 3Di:
DDDDDDDDDDDDDDPVVVVVVVVVVVVVVVVVVVVVVVVPPQPQQAEDDPVVCVLQFDWDQDSSYTDGAFLLRVVVVPVQADPLLSVLLVLLLQLCCCAPVNDFRPVVVPDPDDPDPVVSVVSNVVSVVLNVLLCVQVHPVLVVLSCVRRVSRHQLVVVLCVPPNPDPCSSVVSNVVSRVSSVVSSVSVVVVVVVVVVVCVVDPDD

Sequence (206 aa):
MLKQKIAPMRTTLQPGLMMKIERRALADSSDLLMSQARRLETPRAERATPERLGKGQDARIQENVQRLVGGVASLTGSDDVARPTTSAAERWYRDYVMGVIGARDPEARGSGRAPDIHASMLARAAAIARCRTVREGLGLCSEIRLKLLLVDELSFSVIAEKLLPGDSNGRKKIAAQMAFLLEQLAEQYASIDRRRTNRRQAHPID

pLDDT: mean 70.73, std 20.42, range [36.69, 96.94]

Organism: NCBI:txid1484109

Solvent-accessible surface area (backbone atoms only — not comparable to full-atom values): 11882 Å² total; per-residue (Å²): 139,85,92,85,92,85,82,87,84,83,85,82,78,64,73,74,60,54,57,54,53,51,54,53,54,51,51,56,48,48,54,50,49,51,57,51,51,67,72,58,66,69,70,74,63,48,67,61,53,69,81,63,53,72,67,40,41,42,69,45,76,55,96,55,31,40,39,79,34,51,43,63,55,58,46,56,75,39,102,78,55,54,71,60,31,56,52,35,51,54,52,47,44,50,23,40,40,28,29,72,75,56,47,75,60,83,79,64,76,77,70,88,60,84,72,57,65,68,61,50,51,50,54,27,53,54,18,39,53,49,50,49,51,50,35,73,73,62,31,66,75,46,50,55,51,49,40,43,29,65,72,68,39,32,14,45,56,52,49,12,54,75,76,38,65,90,46,94,56,20,38,61,53,41,47,55,51,50,54,56,49,37,50,54,44,24,53,50,52,54,50,53,50,50,55,53,52,54,53,50,69,76,53,73,86,127